Protein AF-A0A061LYK4-F1 (afdb_monomer_lite)

Foldseek 3Di:
DDDDDPDDPPPPDPDPPPPPPPPPPPPPVPPVPPPPPPPPDDDDDPVVVVVVVVVVVVVVVVVVVSVVVVVVVVVVVVVVVVVVVVVVVVVVVVVVVVVVVVVVVVVVVVVVVVVVVVVVVVVVVVVVVVVVVVVVVVVVPDDDDPDPPDPPPPDPQPQDADPELVVCVVVVNPFDFAPHRHDDVVQVPPPPRTGND

Secondary structure (DSSP, 8-state):
-----------PPP-------------------------------THHHHHHHHHHHHHHHHHHHHHHHHHHHHHHHHHHHHHHHHHHHHHHHHHHHHHHHHHHHHHHHHHHHHHHHHHHHHHHHHHHHHHHHHHHHHHHTSPPPPPP----PPPP--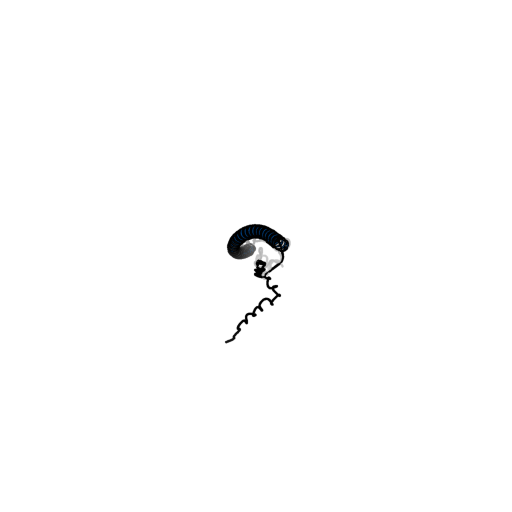----SSHHHHHHTT-PSEETTSTT--TTT-SS-SSEET-

Radius of gyration: 65.91 Å; chains: 1; bounding box: 130×42×167 Å

pLDDT: mean 80.59, std 20.39, range [35.38, 98.75]

Sequence (197 aa):
MYGAAQEVPQSDGPESGSVKRSRWVSVGVPVAAGLLALGLGSGAGAAGAQGELEELRASEAALTAEVEQADSEAKKLESQLRKASAALTSVEKREAALKATALQHAEKMKVLGDEKTALVDQNAQLAARVAELESAVSAAQAPPPPAPLAEVPPAPAATAYYANCTEVRAAGAAPLYSGSPGYSRKLDRDGDGVACE

Structure (mmCIF, N/CA/C/O backbone):
data_AF-A0A061LYK4-F1
#
_entry.id   AF-A0A061LYK4-F1
#
loop_
_atom_site.group_PDB
_atom_site.id
_atom_site.type_symbol
_atom_site.label_atom_id
_atom_site.label_alt_id
_a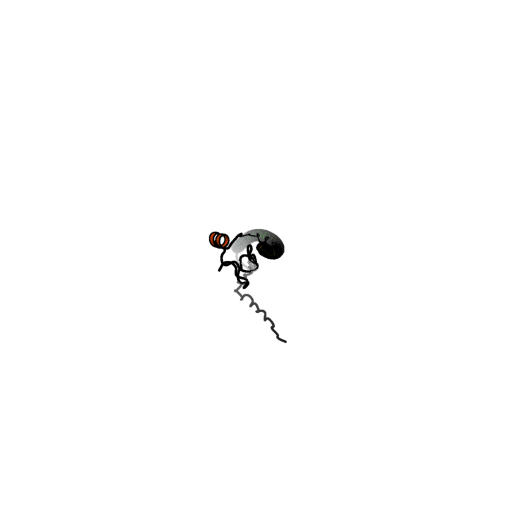tom_site.label_comp_id
_atom_site.label_asym_id
_atom_site.label_entity_id
_atom_site.label_seq_id
_atom_site.pdbx_PDB_ins_code
_atom_site.Cartn_x
_atom_site.Cartn_y
_atom_site.Cartn_z
_atom_site.occupancy
_atom_site.B_iso_or_equiv
_atom_site.auth_seq_id
_atom_site.auth_comp_id
_atom_site.auth_asym_id
_atom_site.auth_atom_id
_atom_site.pdbx_PDB_model_num
ATOM 1 N N . MET A 1 1 ? 15.342 -33.390 24.146 1.00 53.41 1 MET A N 1
ATOM 2 C CA . MET A 1 1 ? 15.091 -34.684 23.473 1.00 53.41 1 MET A CA 1
ATOM 3 C C . MET A 1 1 ? 13.788 -34.524 22.707 1.00 53.41 1 MET A C 1
ATOM 5 O O . MET A 1 1 ? 12.829 -34.118 23.346 1.00 53.41 1 MET A O 1
ATOM 9 N N . TYR A 1 2 ? 13.803 -34.779 21.390 1.00 52.81 2 TYR A N 1
ATOM 10 C CA . TYR A 1 2 ? 12.855 -34.337 20.341 1.00 52.81 2 TYR A CA 1
ATOM 11 C C . TYR A 1 2 ? 13.035 -32.852 19.962 1.00 52.81 2 TYR A C 1
ATOM 13 O O . TYR A 1 2 ? 12.641 -31.976 20.713 1.00 52.81 2 TYR A O 1
ATOM 21 N N . GLY A 1 3 ? 13.709 -32.455 18.878 1.00 49.88 3 GLY A N 1
ATOM 22 C CA . GLY A 1 3 ? 14.088 -33.185 17.667 1.00 49.88 3 GLY A CA 1
ATOM 23 C C . GLY A 1 3 ? 13.044 -32.989 16.568 1.00 49.88 3 GLY A C 1
ATOM 24 O O . GLY A 1 3 ? 12.332 -33.928 16.244 1.00 49.88 3 GLY A O 1
ATOM 25 N N . ALA A 1 4 ? 12.946 -31.774 16.029 1.00 54.47 4 ALA A N 1
ATOM 26 C CA . ALA A 1 4 ? 12.236 -31.489 14.786 1.00 54.47 4 ALA A CA 1
ATOM 27 C C . ALA A 1 4 ? 13.053 -30.450 14.009 1.00 54.47 4 ALA A C 1
ATOM 29 O O . ALA A 1 4 ? 12.885 -29.243 14.173 1.00 54.47 4 ALA A O 1
ATOM 30 N N . ALA A 1 5 ? 14.015 -30.944 13.229 1.00 50.91 5 ALA A N 1
ATOM 31 C CA . ALA A 1 5 ? 14.637 -30.164 12.175 1.00 50.91 5 ALA A CA 1
ATOM 32 C C . ALA A 1 5 ? 13.556 -29.916 11.117 1.00 50.91 5 ALA A C 1
ATOM 34 O O . ALA A 1 5 ? 13.037 -30.860 10.529 1.00 50.91 5 ALA A O 1
ATOM 35 N N . GLN A 1 6 ? 13.162 -28.659 10.935 1.00 52.22 6 GLN A N 1
ATOM 36 C CA . GLN A 1 6 ? 12.353 -28.269 9.790 1.00 52.22 6 GLN A CA 1
ATOM 37 C C . GLN A 1 6 ? 13.261 -28.311 8.561 1.00 52.22 6 GLN A C 1
ATOM 39 O O . GLN A 1 6 ? 14.120 -27.448 8.382 1.00 52.22 6 GLN A O 1
ATOM 44 N N . GLU A 1 7 ? 13.097 -29.355 7.751 1.00 48.53 7 GLU A N 1
ATOM 45 C CA . GLU A 1 7 ? 13.586 -29.404 6.378 1.00 48.53 7 GLU A CA 1
ATOM 46 C C . GLU A 1 7 ? 13.000 -28.217 5.611 1.00 48.53 7 GLU A C 1
ATOM 48 O O . GLU A 1 7 ? 11.796 -28.115 5.377 1.00 48.53 7 GLU A O 1
ATOM 53 N N . VAL A 1 8 ? 13.878 -27.280 5.264 1.00 57.88 8 VAL A N 1
ATOM 54 C CA . VAL A 1 8 ? 13.584 -26.209 4.318 1.00 57.88 8 VAL A CA 1
ATOM 55 C C . VAL A 1 8 ? 13.390 -26.875 2.954 1.00 57.88 8 VAL A C 1
ATOM 57 O O . VAL A 1 8 ? 14.300 -27.584 2.516 1.00 57.88 8 VAL A O 1
ATOM 60 N N . PRO A 1 9 ? 12.255 -26.680 2.260 1.00 49.84 9 PRO A N 1
ATOM 61 C CA . PRO A 1 9 ? 12.119 -27.172 0.901 1.00 49.84 9 PRO A CA 1
ATOM 62 C C . PRO A 1 9 ? 13.166 -26.467 0.039 1.00 49.84 9 PRO A C 1
ATOM 64 O O . PRO A 1 9 ? 13.168 -25.239 -0.072 1.00 49.84 9 PRO A O 1
ATOM 67 N N . GLN A 1 10 ? 14.084 -27.246 -0.539 1.00 49.75 10 GLN A N 1
ATOM 68 C CA . GLN A 1 10 ? 14.930 -26.772 -1.622 1.00 49.75 10 GLN A CA 1
ATOM 69 C C . GLN A 1 10 ? 13.999 -26.270 -2.722 1.00 49.75 10 GLN A C 1
ATOM 71 O O . GLN A 1 10 ? 13.283 -27.042 -3.352 1.00 49.75 10 GLN A O 1
ATOM 76 N N . SER A 1 11 ? 13.966 -24.953 -2.899 1.00 44.78 11 SER A N 1
ATOM 77 C CA . SER A 1 11 ? 13.371 -24.336 -4.069 1.00 44.78 11 SER A CA 1
ATOM 78 C C . SER A 1 11 ? 14.190 -24.786 -5.272 1.00 44.78 11 SER A C 1
ATOM 80 O O . SER A 1 11 ? 15.279 -24.255 -5.513 1.00 44.78 11 SER A O 1
ATOM 82 N N . ASP A 1 12 ? 13.680 -25.795 -5.975 1.00 47.00 12 ASP A N 1
ATOM 83 C CA . ASP A 1 12 ? 14.106 -26.134 -7.322 1.00 47.00 12 ASP A CA 1
ATOM 84 C C . ASP A 1 12 ? 14.145 -24.833 -8.123 1.00 47.00 12 ASP A C 1
ATOM 86 O O . ASP A 1 12 ? 13.160 -24.092 -8.225 1.00 47.00 12 ASP A O 1
ATOM 90 N N . GLY A 1 13 ? 15.352 -24.496 -8.579 1.00 47.97 13 GLY A N 1
ATOM 91 C CA . GLY A 1 13 ? 15.588 -23.316 -9.391 1.00 47.97 13 GLY A CA 1
ATOM 92 C C . GLY A 1 13 ? 14.684 -23.353 -10.622 1.00 47.97 13 GLY A C 1
ATOM 93 O O . GLY A 1 13 ? 14.310 -24.440 -11.066 1.00 47.97 13 GLY A O 1
ATOM 94 N N . PRO A 1 14 ? 14.322 -22.192 -11.190 1.00 46.25 14 PRO A N 1
ATOM 95 C CA . PRO A 1 14 ? 13.535 -22.183 -12.407 1.00 46.25 14 PRO A CA 1
ATOM 96 C C . PRO A 1 14 ? 14.253 -23.028 -13.459 1.00 46.25 14 PRO A C 1
ATOM 98 O O . PRO A 1 14 ? 15.386 -22.725 -13.850 1.00 46.25 14 PRO A O 1
ATOM 101 N N . GLU A 1 15 ? 13.573 -24.104 -13.866 1.00 42.47 15 GLU A N 1
ATOM 102 C CA . GLU A 1 15 ? 13.879 -24.891 -15.047 1.00 42.47 15 GLU A CA 1
ATOM 103 C C . GLU A 1 15 ? 14.349 -23.959 -16.154 1.00 42.47 15 GLU A C 1
ATOM 105 O O . GLU A 1 15 ? 13.766 -22.898 -16.403 1.00 42.47 15 GLU A O 1
ATOM 110 N N . SER A 1 16 ? 15.431 -24.380 -16.800 1.00 47.66 16 SER A N 1
ATOM 111 C CA . SER A 1 16 ? 16.031 -23.760 -17.966 1.00 47.66 16 SER A CA 1
ATOM 112 C C . SER A 1 16 ? 15.007 -23.623 -19.094 1.00 47.66 16 SER A C 1
ATOM 114 O O . SER A 1 16 ? 14.989 -24.397 -20.052 1.00 47.66 16 SER A O 1
ATOM 116 N N . GLY A 1 17 ? 14.163 -22.601 -19.012 1.00 37.50 17 GLY A N 1
ATOM 117 C CA . GLY A 1 17 ? 13.381 -22.108 -20.121 1.00 37.50 17 GLY A CA 1
ATOM 118 C C . GLY A 1 17 ? 14.365 -21.516 -21.107 1.00 37.50 17 GLY A C 1
ATOM 119 O O . GLY A 1 17 ? 14.765 -20.372 -20.945 1.00 37.50 17 GLY A O 1
ATOM 120 N N . SER A 1 18 ? 14.813 -22.351 -22.050 1.00 47.34 18 SER A N 1
ATOM 121 C CA . SER A 1 18 ? 15.506 -22.031 -23.302 1.00 47.34 18 SER A CA 1
ATOM 122 C C . SER A 1 18 ? 15.641 -20.528 -23.585 1.00 47.34 18 SER A C 1
ATOM 124 O O . SER A 1 18 ? 14.949 -19.954 -24.426 1.00 47.34 18 SER A O 1
ATOM 126 N N . VAL A 1 19 ? 16.579 -19.873 -22.892 1.00 40.09 19 VAL A N 1
ATOM 127 C CA . VAL A 1 19 ? 16.958 -18.503 -23.213 1.00 40.09 19 VAL A CA 1
ATOM 128 C C . VAL A 1 19 ? 17.688 -18.630 -24.529 1.00 40.09 19 VAL A C 1
ATOM 130 O O . VAL A 1 19 ? 18.828 -19.092 -24.593 1.00 40.09 19 VAL A O 1
ATOM 133 N N . LYS A 1 20 ? 16.952 -18.316 -25.594 1.00 39.75 20 LYS A N 1
ATOM 134 C CA . LYS A 1 20 ? 17.427 -18.132 -26.958 1.00 39.75 20 LYS A CA 1
ATOM 135 C C . LYS A 1 20 ? 18.708 -17.319 -26.832 1.00 39.75 20 LYS A C 1
ATOM 137 O O . LYS A 1 20 ? 18.633 -16.119 -26.585 1.00 39.75 20 LYS A O 1
ATOM 142 N N . ARG A 1 21 ? 19.862 -18.002 -26.878 1.00 45.59 21 ARG A N 1
ATOM 143 C CA . ARG A 1 21 ? 21.187 -17.384 -26.808 1.00 45.59 21 ARG A CA 1
ATOM 144 C C . ARG A 1 21 ? 21.130 -16.263 -27.818 1.00 45.59 21 ARG A C 1
ATOM 146 O O . ARG A 1 21 ? 20.972 -16.537 -29.011 1.00 45.59 21 ARG A O 1
ATOM 153 N N . SER A 1 22 ? 21.082 -15.030 -27.319 1.00 38.50 22 SER A N 1
ATOM 154 C CA . SER A 1 22 ? 21.013 -13.867 -28.173 1.00 38.50 22 SER A CA 1
ATOM 155 C C . SER A 1 22 ? 22.204 -14.028 -29.091 1.00 38.50 22 SER A C 1
ATOM 157 O O . SER A 1 22 ? 23.341 -14.144 -28.632 1.00 38.50 22 SER A O 1
ATOM 159 N N . ARG A 1 23 ? 21.923 -14.184 -30.390 1.00 45.41 23 ARG A N 1
ATOM 160 C CA . ARG A 1 23 ? 22.926 -13.971 -31.421 1.00 45.41 23 ARG A CA 1
ATOM 161 C C . ARG A 1 23 ? 23.447 -12.590 -31.089 1.00 45.41 23 ARG A C 1
ATOM 163 O O . ARG A 1 23 ? 22.769 -11.603 -31.362 1.00 45.41 23 ARG A O 1
ATOM 170 N N . TRP A 1 24 ? 24.584 -12.542 -30.402 1.00 35.38 24 TRP A N 1
ATOM 171 C CA . TRP A 1 24 ? 25.471 -11.411 -30.461 1.00 35.38 24 TRP A CA 1
ATOM 172 C C . TRP A 1 24 ? 25.614 -11.210 -31.953 1.00 35.38 24 TRP A C 1
ATOM 174 O O . TRP A 1 24 ? 26.174 -12.049 -32.660 1.00 35.38 24 TRP A O 1
ATOM 184 N N . VAL A 1 25 ? 24.920 -10.194 -32.453 1.00 42.84 25 VAL A N 1
ATOM 185 C CA . VAL A 1 25 ? 25.195 -9.670 -33.767 1.00 42.84 25 VAL A CA 1
ATOM 186 C C . VAL A 1 25 ? 26.590 -9.121 -33.568 1.00 42.84 25 VAL A C 1
ATOM 188 O O . VAL A 1 25 ? 26.772 -8.005 -33.094 1.00 42.84 25 VAL A O 1
ATOM 191 N N . SER A 1 26 ? 27.585 -9.982 -33.789 1.00 40.34 26 SER A N 1
ATOM 192 C CA . SER A 1 26 ? 28.886 -9.546 -34.227 1.00 40.34 26 SER A CA 1
ATOM 193 C C . SER A 1 26 ? 28.548 -8.601 -35.361 1.00 40.34 26 SER A C 1
ATOM 195 O O . SER A 1 26 ? 28.130 -9.044 -36.431 1.00 40.34 26 SER A O 1
ATOM 197 N N . VAL A 1 27 ? 28.626 -7.300 -35.092 1.00 46.00 27 VAL A N 1
ATOM 198 C CA . VAL A 1 27 ? 28.757 -6.279 -36.124 1.00 46.00 27 VAL A CA 1
ATOM 199 C C . VAL A 1 27 ? 30.145 -6.534 -36.708 1.00 46.00 27 VAL A C 1
ATOM 201 O O . VAL A 1 27 ? 31.116 -5.839 -36.438 1.00 46.00 27 VAL A O 1
ATOM 204 N N . GLY A 1 28 ? 30.275 -7.683 -37.371 1.00 39.41 28 GLY A N 1
ATOM 205 C CA . GLY A 1 28 ? 31.372 -7.996 -38.242 1.00 39.41 28 GLY A CA 1
ATOM 206 C C . GLY A 1 28 ? 31.106 -7.105 -39.421 1.00 39.41 28 GLY A C 1
ATOM 207 O O . GLY A 1 28 ? 30.225 -7.403 -40.221 1.00 39.41 28 GLY A O 1
ATOM 208 N N . VAL A 1 29 ? 31.806 -5.977 -39.449 1.00 44.31 29 VAL A N 1
ATOM 209 C CA . VAL A 1 29 ? 32.032 -5.224 -40.673 1.00 44.31 29 VAL A CA 1
ATOM 210 C C . VAL A 1 29 ? 32.369 -6.277 -41.729 1.00 44.31 29 VAL A C 1
ATOM 212 O O . VAL A 1 29 ? 33.373 -6.980 -41.548 1.00 44.31 29 VAL A O 1
ATOM 215 N N . PRO A 1 30 ? 31.543 -6.487 -42.767 1.00 47.12 30 PRO A N 1
ATOM 216 C CA . PRO A 1 30 ? 31.995 -7.250 -43.904 1.00 47.12 30 PRO A CA 1
ATOM 217 C C . PRO A 1 30 ? 33.030 -6.347 -44.560 1.00 47.12 30 PRO A C 1
ATOM 219 O O . PRO A 1 30 ? 32.717 -5.547 -45.425 1.00 47.12 30 PRO A O 1
ATOM 222 N N . VAL A 1 31 ? 34.279 -6.405 -44.093 1.00 47.38 31 VAL A N 1
ATOM 223 C CA . VAL A 1 31 ? 35.384 -5.920 -44.903 1.00 47.38 31 VAL A CA 1
ATOM 224 C C . VAL A 1 31 ? 35.366 -6.879 -46.074 1.00 47.38 31 VAL A C 1
ATOM 226 O O . VAL A 1 31 ? 35.819 -8.019 -45.948 1.00 47.38 31 VAL A O 1
ATOM 229 N N . ALA A 1 32 ? 34.739 -6.464 -47.172 1.00 48.72 32 ALA A N 1
ATOM 230 C CA . ALA A 1 32 ? 34.945 -7.079 -48.460 1.00 48.72 32 ALA A CA 1
ATOM 231 C C . ALA A 1 32 ? 36.452 -6.990 -48.704 1.00 48.72 32 ALA A C 1
ATOM 233 O O . ALA A 1 32 ? 36.984 -5.978 -49.153 1.00 48.72 32 ALA A O 1
ATOM 234 N N . ALA A 1 33 ? 37.164 -8.038 -48.294 1.00 49.66 33 ALA A N 1
ATOM 235 C CA . ALA A 1 33 ? 38.556 -8.256 -48.601 1.00 49.66 33 ALA A CA 1
ATOM 236 C C . ALA A 1 33 ? 38.619 -8.570 -50.097 1.00 49.66 33 ALA A C 1
ATOM 238 O O . ALA A 1 33 ? 38.787 -9.717 -50.507 1.00 49.66 33 ALA A O 1
ATOM 239 N N . GLY A 1 34 ? 38.435 -7.535 -50.916 1.00 49.47 34 GLY A N 1
ATOM 240 C CA . GLY A 1 34 ? 38.876 -7.514 -52.295 1.00 49.47 34 GLY A CA 1
ATOM 241 C C . GLY A 1 34 ? 40.396 -7.521 -52.270 1.00 49.47 34 GLY A C 1
ATOM 242 O O . GLY A 1 34 ? 41.034 -6.474 -52.304 1.00 49.47 34 GLY A O 1
ATOM 243 N N . LEU A 1 35 ? 40.974 -8.712 -52.110 1.00 48.88 35 LEU A N 1
ATOM 244 C CA . LEU A 1 35 ? 42.378 -8.980 -52.388 1.00 48.88 35 LEU A CA 1
ATOM 245 C C . LEU A 1 35 ? 42.651 -8.513 -53.818 1.00 48.88 35 LEU A C 1
ATOM 247 O O . LEU A 1 35 ? 42.285 -9.188 -54.777 1.00 48.88 35 LEU A O 1
ATOM 251 N N . LEU A 1 36 ? 43.271 -7.339 -53.939 1.00 52.09 36 LEU A N 1
ATOM 252 C CA . LEU A 1 36 ? 43.764 -6.796 -55.193 1.00 52.09 36 LEU A CA 1
ATOM 253 C C . LEU A 1 36 ? 44.831 -7.767 -55.719 1.00 52.09 36 LEU A C 1
ATOM 255 O O . LEU A 1 36 ? 45.982 -7.759 -55.275 1.00 52.09 36 LEU A O 1
ATOM 259 N N . ALA A 1 37 ? 44.441 -8.656 -56.629 1.00 50.72 37 ALA A N 1
ATOM 260 C CA . ALA A 1 37 ? 45.381 -9.431 -57.414 1.00 50.72 37 ALA A CA 1
ATOM 261 C C . ALA A 1 37 ? 46.077 -8.459 -58.375 1.00 50.72 37 ALA A C 1
ATOM 263 O O . ALA A 1 37 ? 45.630 -8.264 -59.500 1.00 50.72 37 ALA A O 1
ATOM 264 N N . LEU A 1 38 ? 47.162 -7.824 -57.919 1.00 55.56 38 LEU A N 1
ATOM 265 C CA . LEU A 1 38 ? 48.107 -7.121 -58.785 1.00 55.56 38 LEU A CA 1
ATOM 266 C C . LEU A 1 38 ? 48.741 -8.146 -59.735 1.00 55.56 38 LEU A C 1
ATOM 268 O O . LEU A 1 38 ? 49.794 -8.726 -59.464 1.00 55.56 38 LEU A O 1
ATOM 272 N N . GLY A 1 39 ? 48.054 -8.391 -60.848 1.00 47.69 39 GLY A N 1
ATOM 273 C CA . GLY A 1 39 ? 48.531 -9.169 -61.976 1.00 47.69 39 GLY A CA 1
ATOM 274 C C . GLY A 1 39 ? 49.632 -8.413 -62.709 1.00 47.69 39 GLY A C 1
ATOM 275 O O . GLY A 1 39 ? 49.400 -7.771 -63.727 1.00 47.69 39 GLY A O 1
ATOM 276 N N . LEU A 1 40 ? 50.863 -8.515 -62.213 1.00 61.88 40 LEU A N 1
ATOM 277 C CA . LEU A 1 40 ? 52.052 -8.291 -63.030 1.00 61.88 40 LEU A CA 1
ATOM 278 C C . LEU A 1 40 ? 52.111 -9.404 -64.090 1.00 61.88 40 LEU A C 1
ATOM 280 O O . LEU A 1 40 ? 52.576 -10.504 -63.799 1.00 61.88 40 LEU A O 1
ATOM 284 N N . GLY A 1 41 ? 51.631 -9.148 -65.312 1.00 45.66 41 GLY A N 1
ATOM 285 C CA . GLY A 1 41 ? 51.734 -10.152 -66.374 1.00 45.66 41 GLY A CA 1
ATO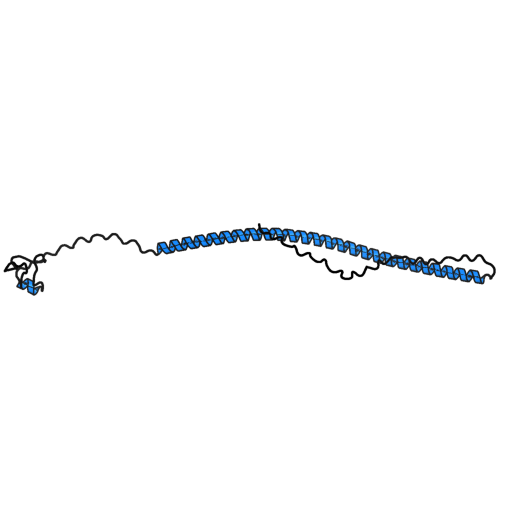M 286 C C . GLY A 1 41 ? 51.110 -9.808 -67.726 1.00 45.66 41 GLY A C 1
ATOM 287 O O . GLY A 1 41 ? 50.055 -10.322 -68.059 1.00 45.66 41 GLY A O 1
ATOM 288 N N . SER A 1 42 ? 51.842 -9.027 -68.523 1.00 55.69 42 SER A N 1
ATOM 289 C CA . SER A 1 42 ? 51.994 -9.148 -69.986 1.00 55.69 42 SER A CA 1
ATOM 290 C C . SER A 1 42 ? 50.752 -9.244 -70.896 1.00 55.69 42 SER A C 1
ATOM 292 O O . SER A 1 42 ? 50.226 -10.320 -71.152 1.00 55.69 42 SER A O 1
ATOM 294 N N . GLY A 1 43 ? 50.467 -8.137 -71.596 1.00 54.59 43 GLY A N 1
ATOM 295 C CA . GLY A 1 43 ? 50.099 -8.184 -73.019 1.00 54.59 43 GLY A CA 1
ATOM 296 C C . GLY A 1 43 ? 48.611 -8.247 -73.380 1.00 54.59 43 GLY A C 1
ATOM 297 O O . GLY A 1 43 ? 48.176 -9.208 -73.999 1.00 54.59 43 GLY A O 1
ATOM 298 N N . ALA A 1 44 ? 47.858 -7.175 -73.135 1.00 48.06 44 ALA A N 1
ATOM 299 C CA . ALA A 1 44 ? 46.682 -6.813 -73.936 1.00 48.06 44 ALA A CA 1
ATOM 300 C C . ALA A 1 44 ? 46.518 -5.283 -73.894 1.00 48.06 44 ALA A C 1
ATOM 302 O O . ALA A 1 44 ? 46.773 -4.671 -72.863 1.00 48.06 44 ALA A O 1
ATOM 303 N N . GLY A 1 45 ? 46.201 -4.655 -75.031 1.00 51.56 45 GLY A N 1
ATOM 304 C CA . GLY A 1 45 ? 46.277 -3.200 -75.241 1.00 51.56 45 GLY A CA 1
ATOM 305 C C . GLY A 1 45 ? 45.385 -2.337 -74.335 1.00 51.56 45 GLY A C 1
ATOM 306 O O . GLY A 1 45 ? 44.696 -2.833 -73.452 1.00 51.56 45 GLY A O 1
ATOM 307 N N . ALA A 1 46 ? 45.365 -1.024 -74.599 1.00 56.94 46 ALA A N 1
ATOM 308 C CA . ALA A 1 46 ? 44.680 0.032 -73.832 1.00 56.94 46 ALA A CA 1
ATOM 309 C C . ALA A 1 46 ? 43.210 -0.238 -73.416 1.00 56.94 46 ALA A C 1
ATOM 311 O O . ALA A 1 46 ? 42.700 0.454 -72.542 1.00 56.94 46 ALA A O 1
ATOM 312 N N . ALA A 1 47 ? 42.547 -1.246 -73.988 1.00 59.75 47 ALA A N 1
ATOM 313 C CA . ALA A 1 47 ? 41.224 -1.716 -73.586 1.00 59.75 47 ALA A CA 1
ATOM 314 C C . ALA A 1 47 ? 41.205 -2.480 -72.238 1.00 59.75 47 ALA A C 1
ATOM 316 O O . ALA A 1 47 ? 40.209 -2.413 -71.526 1.00 59.75 47 ALA A O 1
ATOM 317 N N . GLY A 1 48 ? 42.286 -3.174 -71.851 1.00 60.78 48 GLY A N 1
ATOM 318 C CA . GLY A 1 48 ? 42.339 -3.939 -70.591 1.00 60.78 48 GLY A CA 1
ATOM 319 C C . GLY A 1 48 ? 42.431 -3.050 -69.346 1.00 60.78 48 GLY A C 1
ATOM 320 O O . GLY A 1 48 ? 41.690 -3.236 -68.387 1.00 60.78 48 GLY A O 1
ATOM 321 N N . ALA A 1 49 ? 43.263 -2.006 -69.408 1.00 70.25 49 ALA A N 1
ATOM 322 C CA . ALA A 1 49 ? 43.410 -1.026 -68.328 1.00 70.25 49 ALA A CA 1
ATOM 323 C C . ALA A 1 49 ? 42.142 -0.176 -68.104 1.00 70.25 49 ALA A C 1
ATOM 325 O O . ALA A 1 49 ? 41.934 0.359 -67.017 1.00 70.25 49 ALA A O 1
ATOM 326 N N . GLN A 1 50 ? 41.287 -0.042 -69.126 1.00 74.94 50 GLN A N 1
ATOM 327 C CA . GLN A 1 50 ? 39.996 0.640 -68.999 1.00 74.94 50 GLN A CA 1
ATOM 328 C C . GLN A 1 50 ? 38.981 -0.198 -68.213 1.00 74.94 50 GLN A C 1
ATOM 330 O O . GLN A 1 50 ? 38.289 0.361 -67.368 1.00 74.94 50 GLN A O 1
ATOM 335 N N . GLY A 1 51 ? 38.943 -1.518 -68.434 1.00 80.44 51 GLY A N 1
ATOM 336 C CA . GLY A 1 51 ? 38.080 -2.427 -67.673 1.00 80.44 51 GLY A CA 1
ATOM 337 C C . GLY A 1 51 ? 38.447 -2.484 -66.189 1.00 80.44 51 GLY A C 1
ATOM 338 O O . GLY A 1 51 ? 37.573 -2.365 -65.337 1.00 80.44 51 GLY A O 1
ATOM 339 N N . GLU A 1 52 ? 39.744 -2.562 -65.875 1.00 81.75 52 GLU A N 1
ATOM 340 C CA . GLU A 1 52 ? 40.237 -2.583 -64.488 1.00 81.75 52 GLU A CA 1
ATOM 341 C C . GLU A 1 52 ? 39.890 -1.281 -63.739 1.00 81.75 52 GLU A C 1
ATOM 343 O O . GLU A 1 52 ? 39.447 -1.305 -62.593 1.00 81.75 52 GLU A O 1
ATOM 348 N N . LEU A 1 53 ? 40.004 -0.126 -64.407 1.00 81.25 53 LEU A N 1
ATOM 349 C CA . LEU A 1 53 ? 39.638 1.174 -63.839 1.00 81.25 53 LEU A CA 1
ATOM 350 C C . LEU A 1 53 ? 38.124 1.317 -63.598 1.00 81.25 53 LEU A C 1
ATOM 352 O O . LEU A 1 53 ? 37.713 1.988 -62.651 1.00 81.25 53 LEU A O 1
ATOM 356 N N . GLU A 1 54 ? 37.291 0.728 -64.454 1.00 86.38 54 GLU A N 1
ATOM 357 C CA . GLU A 1 54 ? 35.835 0.714 -64.277 1.00 86.38 54 GLU A CA 1
ATOM 358 C C . GLU A 1 54 ? 35.421 -0.198 -63.109 1.00 86.38 54 GLU A C 1
ATOM 360 O O . GLU A 1 54 ? 34.585 0.198 -62.296 1.00 86.38 54 GLU A O 1
ATOM 365 N N . GLU A 1 55 ? 36.085 -1.345 -62.941 1.00 86.88 55 GLU A N 1
ATOM 366 C CA . GLU A 1 55 ? 35.913 -2.242 -61.788 1.00 86.88 55 GLU A CA 1
ATOM 367 C C . GLU A 1 55 ? 36.366 -1.590 -60.466 1.00 86.88 55 GLU A C 1
ATOM 369 O O . GLU A 1 55 ? 35.651 -1.631 -59.460 1.00 86.88 55 GLU A O 1
ATOM 374 N N . LEU A 1 56 ? 37.507 -0.893 -60.472 1.00 90.00 56 LEU A N 1
ATOM 375 C CA . LEU A 1 56 ? 37.989 -0.105 -59.331 1.00 90.00 56 LEU A CA 1
ATOM 376 C C . LEU A 1 56 ? 36.995 1.000 -58.941 1.00 90.00 56 LEU A C 1
ATOM 378 O O . LEU A 1 56 ? 36.676 1.144 -57.764 1.00 90.00 56 LEU A O 1
ATOM 382 N N . ARG A 1 57 ? 36.426 1.727 -59.910 1.00 91.06 57 ARG A N 1
ATOM 383 C CA . ARG A 1 57 ? 35.386 2.735 -59.628 1.00 91.06 57 ARG A CA 1
ATOM 384 C C . ARG A 1 57 ? 34.094 2.116 -59.100 1.00 91.06 57 ARG A C 1
ATOM 386 O O . ARG A 1 57 ? 33.455 2.705 -58.231 1.00 91.06 57 ARG A O 1
ATOM 393 N N . ALA A 1 58 ? 33.712 0.940 -59.596 1.00 92.62 58 ALA A N 1
ATOM 394 C CA . ALA A 1 58 ? 32.554 0.212 -59.087 1.00 92.62 58 ALA A CA 1
ATOM 395 C C . ALA A 1 58 ? 32.760 -0.234 -57.629 1.00 92.62 58 ALA A C 1
ATOM 397 O O . ALA A 1 58 ? 31.838 -0.118 -56.821 1.00 92.62 58 ALA A O 1
ATOM 398 N N . SER A 1 59 ? 33.968 -0.680 -57.267 1.00 92.62 59 SER A N 1
ATOM 399 C CA . SER A 1 59 ? 34.289 -1.046 -55.881 1.00 92.62 59 SER A CA 1
ATOM 400 C C . SER A 1 59 ? 34.375 0.166 -54.942 1.00 92.62 59 SER A C 1
ATOM 402 O O . SER A 1 59 ? 33.863 0.091 -53.829 1.00 92.62 59 SER A O 1
ATOM 404 N N . GLU A 1 60 ? 34.914 1.306 -55.388 1.00 93.56 60 GLU A N 1
ATOM 405 C CA . GLU A 1 60 ? 34.906 2.563 -54.618 1.00 93.56 60 GLU A CA 1
ATOM 406 C C . GLU A 1 60 ? 33.473 3.059 -54.355 1.00 93.56 60 GLU A C 1
ATOM 408 O O . GLU A 1 60 ? 33.135 3.454 -53.235 1.00 93.56 60 GLU A O 1
ATOM 413 N N . ALA A 1 61 ? 32.597 2.971 -55.361 1.00 94.75 61 ALA A N 1
ATOM 414 C CA . ALA A 1 61 ? 31.183 3.307 -55.216 1.00 94.75 61 ALA A CA 1
ATOM 415 C C . ALA A 1 61 ? 30.459 2.360 -54.243 1.00 94.75 61 ALA A C 1
ATOM 417 O O . ALA A 1 61 ? 29.683 2.819 -53.403 1.00 94.75 61 ALA A O 1
ATOM 418 N N . ALA A 1 62 ? 30.735 1.053 -54.316 1.00 95.06 62 ALA A N 1
ATOM 419 C CA . ALA A 1 62 ? 30.174 0.069 -53.392 1.00 95.06 62 ALA A CA 1
ATOM 420 C C . ALA A 1 62 ? 30.629 0.323 -51.946 1.00 95.06 62 ALA A C 1
ATOM 422 O O . ALA A 1 62 ? 29.798 0.367 -51.041 1.00 95.06 62 ALA A O 1
ATOM 423 N N . LEU A 1 63 ? 31.924 0.574 -51.736 1.00 94.69 63 LEU A N 1
ATOM 424 C CA . LEU A 1 63 ? 32.475 0.853 -50.411 1.00 94.69 63 LEU A CA 1
ATOM 425 C C . LEU A 1 63 ? 31.918 2.162 -49.831 1.00 94.69 63 LEU A C 1
ATOM 427 O O . LEU A 1 63 ? 31.625 2.238 -48.641 1.00 94.69 63 LEU A O 1
ATOM 431 N N . THR A 1 64 ? 31.704 3.177 -50.672 1.00 96.44 64 THR A N 1
ATOM 432 C CA . THR A 1 64 ? 31.054 4.431 -50.260 1.00 96.44 64 THR A CA 1
ATOM 433 C C . THR A 1 64 ? 29.616 4.183 -49.794 1.00 96.44 64 THR A C 1
ATOM 435 O O . THR A 1 64 ? 29.223 4.684 -48.742 1.00 96.44 64 THR A O 1
ATOM 438 N N . ALA A 1 65 ? 28.847 3.359 -50.514 1.00 96.31 65 ALA A N 1
ATOM 439 C CA . ALA A 1 65 ? 27.486 3.003 -50.114 1.00 96.31 65 ALA A CA 1
ATOM 440 C C . ALA A 1 65 ? 27.450 2.217 -48.788 1.00 96.31 65 ALA A C 1
ATOM 442 O O . ALA A 1 65 ? 26.573 2.448 -47.954 1.00 96.31 65 ALA A O 1
ATOM 443 N N . GLU A 1 66 ? 28.418 1.324 -48.556 1.00 96.50 66 GLU A N 1
ATOM 444 C CA . GLU A 1 66 ? 28.551 0.606 -47.283 1.00 96.50 66 GLU A CA 1
ATOM 445 C C . GLU A 1 66 ? 28.897 1.542 -46.118 1.00 96.50 66 GLU A C 1
ATOM 447 O O . GLU A 1 66 ? 28.325 1.402 -45.034 1.00 96.50 66 GLU A O 1
ATOM 452 N N . VAL A 1 67 ? 29.779 2.526 -46.331 1.00 96.25 67 VAL A N 1
ATOM 453 C CA . VAL A 1 67 ? 30.100 3.552 -45.323 1.00 96.25 67 VAL A CA 1
ATOM 454 C C . VAL A 1 67 ? 28.861 4.383 -44.980 1.00 96.25 67 VAL A C 1
ATOM 456 O O . VAL A 1 67 ? 28.562 4.572 -43.801 1.00 96.25 67 VAL A O 1
ATOM 459 N N . GLU A 1 68 ? 28.081 4.811 -45.976 1.00 97.19 68 GLU A N 1
ATOM 460 C CA . GLU A 1 68 ? 26.830 5.544 -45.736 1.00 97.19 68 GLU A CA 1
ATOM 461 C C . GLU A 1 68 ? 25.794 4.698 -44.978 1.00 97.19 68 GLU A C 1
ATOM 463 O O . GLU A 1 68 ? 25.116 5.194 -44.067 1.00 97.19 68 GLU A O 1
ATOM 468 N N . GLN A 1 69 ? 25.685 3.406 -45.308 1.00 97.50 69 GLN A N 1
ATOM 469 C CA . GLN A 1 69 ? 24.824 2.486 -44.571 1.00 97.50 69 GLN A CA 1
ATOM 470 C C . GLN A 1 69 ? 25.293 2.345 -43.117 1.00 97.50 69 GLN A C 1
ATOM 472 O O . GLN A 1 69 ? 24.470 2.475 -42.204 1.00 97.50 69 GLN A O 1
ATOM 477 N N . ALA A 1 70 ? 26.590 2.142 -42.885 1.00 95.25 70 ALA A N 1
ATOM 478 C CA . ALA A 1 70 ? 27.165 2.027 -41.549 1.00 95.25 70 ALA A CA 1
ATOM 479 C C . ALA A 1 70 ? 26.928 3.296 -40.710 1.00 95.25 70 ALA A C 1
ATOM 481 O O . ALA A 1 70 ? 26.528 3.196 -39.549 1.00 95.25 70 ALA A O 1
ATOM 482 N N . ASP A 1 71 ? 27.060 4.486 -41.301 1.00 97.56 71 ASP A N 1
ATOM 483 C CA . ASP A 1 71 ? 26.755 5.759 -40.636 1.00 97.56 71 ASP A CA 1
ATOM 484 C C . ASP A 1 71 ? 25.271 5.881 -40.262 1.00 97.56 71 ASP A C 1
ATOM 486 O O . ASP A 1 71 ? 24.916 6.409 -39.199 1.00 97.56 71 ASP A O 1
ATOM 490 N N . SER A 1 72 ? 24.374 5.389 -41.120 1.00 97.81 72 SER A N 1
ATOM 491 C CA . SER A 1 72 ? 22.935 5.376 -40.840 1.00 97.81 72 SER A CA 1
ATOM 492 C C . SER A 1 72 ? 22.586 4.434 -39.678 1.00 97.81 72 SER A C 1
ATOM 494 O O . SER A 1 72 ? 21.783 4.782 -38.803 1.00 97.81 72 SER A O 1
ATOM 496 N N . GLU A 1 73 ? 23.236 3.269 -39.618 1.00 98.25 73 GLU A N 1
ATOM 497 C CA . GLU A 1 73 ? 23.083 2.297 -38.538 1.00 98.25 73 GLU A CA 1
ATOM 498 C C . GLU A 1 73 ? 23.679 2.824 -37.227 1.00 98.25 73 GLU A C 1
ATOM 500 O O . GLU A 1 73 ? 23.029 2.722 -36.183 1.00 98.25 73 GLU A O 1
ATOM 505 N N . ALA A 1 74 ? 24.842 3.481 -37.277 1.00 97.50 74 ALA A N 1
ATOM 506 C CA . ALA A 1 74 ? 25.466 4.128 -36.125 1.00 97.50 74 ALA A CA 1
ATOM 507 C C . ALA A 1 74 ? 24.545 5.194 -35.514 1.00 97.50 74 ALA A C 1
ATOM 509 O O . ALA A 1 74 ? 24.249 5.149 -34.318 1.00 97.50 74 ALA A O 1
ATOM 510 N N . LYS A 1 75 ? 23.972 6.084 -36.337 1.00 98.56 75 LYS A N 1
ATOM 511 C CA . LYS A 1 75 ? 22.994 7.093 -35.880 1.00 98.56 75 LYS A CA 1
ATOM 512 C C . LYS A 1 75 ? 21.755 6.456 -35.247 1.00 98.56 75 LYS A C 1
ATOM 514 O O . LYS A 1 75 ? 21.215 6.960 -34.255 1.00 98.56 75 LYS A O 1
ATOM 519 N N . LYS A 1 76 ? 21.287 5.333 -35.798 1.00 98.50 76 LYS A N 1
ATOM 520 C CA . LYS A 1 76 ? 20.156 4.582 -35.239 1.00 98.50 76 LYS A CA 1
ATOM 521 C C . LYS A 1 76 ? 20.503 3.981 -33.876 1.00 98.50 76 LYS A C 1
ATOM 523 O O . LYS A 1 76 ? 19.693 4.099 -32.954 1.00 98.50 76 LYS A O 1
ATOM 528 N N . LEU A 1 77 ? 21.687 3.387 -33.732 1.00 98.19 77 LEU A N 1
ATOM 529 C CA . LEU A 1 77 ? 22.174 2.833 -32.467 1.00 98.19 77 LEU A CA 1
ATOM 530 C C . LEU A 1 77 ? 22.383 3.919 -31.409 1.00 98.19 77 LEU A C 1
ATOM 532 O O . LEU A 1 77 ? 21.959 3.732 -30.272 1.00 98.19 77 LEU A O 1
ATOM 536 N N . GLU A 1 78 ? 22.925 5.084 -31.765 1.00 98.44 78 GLU A N 1
ATOM 537 C CA . GLU A 1 78 ? 23.042 6.221 -30.843 1.00 98.44 78 GLU A CA 1
ATOM 538 C C . GLU A 1 78 ? 21.672 6.706 -30.350 1.00 98.44 78 GLU A C 1
ATOM 540 O O . GLU A 1 78 ? 21.478 6.952 -29.155 1.00 98.44 78 GLU A O 1
ATOM 545 N N . SER A 1 79 ? 20.685 6.800 -31.250 1.00 98.56 79 SER A N 1
ATOM 546 C CA . SER A 1 79 ? 19.304 7.129 -30.879 1.00 98.56 79 SER A CA 1
ATOM 547 C C . SER A 1 79 ? 18.716 6.090 -29.920 1.00 98.56 79 SER A C 1
ATOM 549 O O . SER A 1 79 ? 18.067 6.446 -28.933 1.00 98.56 79 SER A O 1
ATOM 551 N N . GLN A 1 80 ? 18.959 4.802 -30.177 1.00 98.38 80 GLN A N 1
ATOM 552 C CA . GLN A 1 80 ? 18.525 3.716 -29.300 1.00 98.38 80 GLN A CA 1
ATOM 553 C C . GLN A 1 80 ? 19.226 3.762 -27.937 1.00 98.38 80 GLN A C 1
ATOM 555 O O . GLN A 1 80 ? 18.547 3.635 -26.920 1.00 98.38 80 GLN A O 1
ATOM 560 N N . LEU A 1 81 ? 20.535 4.025 -27.891 1.00 98.44 81 LEU A N 1
ATOM 561 C CA . LEU A 1 81 ? 21.306 4.155 -26.655 1.00 98.44 81 LEU A CA 1
ATOM 562 C C . LEU A 1 81 ? 20.803 5.324 -25.801 1.00 98.44 81 LEU A C 1
ATOM 564 O O . LEU A 1 81 ? 20.599 5.159 -24.600 1.00 98.44 81 LEU A O 1
ATOM 568 N N . ARG A 1 82 ? 20.517 6.481 -26.416 1.00 98.31 82 ARG A N 1
ATOM 569 C CA . ARG A 1 82 ? 19.914 7.632 -25.718 1.00 98.31 82 ARG A CA 1
ATOM 570 C C . ARG A 1 82 ? 18.533 7.313 -25.147 1.00 98.31 82 ARG A C 1
ATOM 572 O O . ARG A 1 82 ? 18.205 7.738 -24.043 1.00 98.31 82 ARG A O 1
ATOM 579 N N . LYS A 1 83 ? 17.706 6.561 -25.880 1.00 98.31 83 LYS A N 1
ATOM 580 C CA . LYS A 1 83 ? 16.390 6.123 -25.384 1.00 98.31 83 LYS A CA 1
ATOM 581 C C . LYS A 1 83 ? 16.529 5.125 -24.235 1.00 98.31 83 LYS A C 1
ATOM 583 O O . LYS A 1 83 ? 15.801 5.235 -23.253 1.00 98.31 83 LYS A O 1
ATOM 588 N N . ALA A 1 84 ? 17.464 4.183 -24.343 1.00 98.00 84 ALA A N 1
ATOM 589 C CA . ALA A 1 84 ? 17.735 3.198 -23.304 1.00 98.00 84 ALA A CA 1
ATOM 590 C C . ALA A 1 84 ? 18.262 3.856 -22.019 1.00 98.00 84 ALA A C 1
ATOM 592 O O . ALA A 1 84 ? 17.773 3.541 -20.937 1.00 98.00 84 ALA A O 1
ATOM 593 N N . SER A 1 85 ? 19.181 4.823 -22.119 1.00 97.69 85 SER A N 1
ATOM 594 C CA . SER A 1 85 ? 19.679 5.556 -20.948 1.00 97.69 85 SER A CA 1
ATOM 595 C C . SER A 1 85 ? 18.586 6.406 -20.295 1.00 97.69 85 SER A C 1
ATOM 597 O O . SER A 1 85 ? 18.441 6.387 -19.074 1.00 97.69 85 SER A O 1
ATOM 599 N N . ALA A 1 86 ? 17.730 7.065 -21.084 1.00 98.25 86 ALA A N 1
ATOM 600 C CA . ALA A 1 86 ? 16.558 7.757 -20.551 1.00 98.25 86 ALA A CA 1
ATOM 601 C C . ALA A 1 86 ? 15.598 6.788 -19.830 1.00 98.25 86 ALA A C 1
ATOM 603 O O . ALA A 1 86 ? 15.113 7.093 -18.738 1.00 98.25 86 ALA A O 1
ATOM 604 N N . ALA A 1 87 ? 15.366 5.596 -20.389 1.00 98.19 87 ALA A N 1
ATOM 605 C CA . ALA A 1 87 ? 14.553 4.568 -19.747 1.00 98.19 87 ALA A CA 1
ATOM 606 C C . ALA A 1 87 ? 15.164 4.090 -18.416 1.00 98.19 87 ALA A C 1
ATOM 608 O O . ALA A 1 87 ? 14.423 3.985 -17.438 1.00 98.19 87 ALA A O 1
ATOM 609 N N . LEU A 1 88 ? 16.485 3.893 -18.335 1.00 98.12 88 LEU A N 1
ATOM 610 C CA . LEU A 1 88 ? 17.176 3.541 -17.085 1.00 98.12 88 LEU A CA 1
ATOM 611 C C . LEU A 1 88 ? 16.952 4.594 -15.996 1.00 98.12 88 LEU A C 1
ATOM 613 O O . LEU A 1 88 ? 16.496 4.246 -14.911 1.00 98.12 88 LEU A O 1
ATOM 617 N N . THR A 1 89 ? 17.117 5.884 -16.310 1.00 98.12 89 THR A N 1
ATOM 618 C CA . THR A 1 89 ? 16.845 6.948 -15.322 1.00 98.12 89 THR A CA 1
ATOM 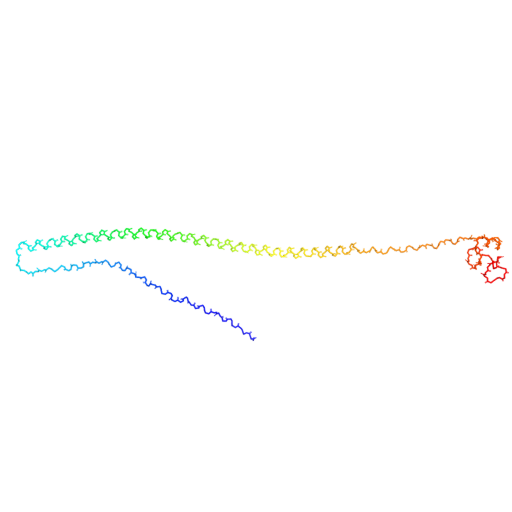619 C C . THR A 1 89 ? 15.387 6.956 -14.847 1.00 98.12 89 THR A C 1
ATOM 621 O O . THR A 1 89 ? 15.092 7.312 -13.706 1.00 98.12 89 THR A O 1
ATOM 624 N N . SER A 1 90 ? 14.439 6.547 -15.700 1.00 97.75 90 SER A N 1
ATOM 625 C CA . SER A 1 90 ? 13.031 6.412 -15.307 1.00 97.75 90 SER A CA 1
ATOM 626 C C . SER A 1 90 ? 12.796 5.215 -14.379 1.00 97.75 90 SER A C 1
ATOM 628 O O . SER A 1 90 ? 11.963 5.301 -13.477 1.00 97.75 90 SER A O 1
ATOM 630 N N . VAL A 1 91 ? 13.538 4.120 -14.568 1.00 98.38 91 VAL A N 1
ATOM 631 C CA . VAL A 1 91 ? 13.493 2.936 -13.701 1.00 98.38 91 VAL A CA 1
ATOM 632 C C . VAL A 1 91 ? 14.094 3.259 -12.336 1.00 98.38 91 VAL A C 1
ATOM 634 O O . VAL A 1 91 ? 13.446 2.982 -11.334 1.00 98.38 91 VAL A O 1
ATOM 637 N N . GLU A 1 92 ? 15.239 3.939 -12.283 1.00 98.44 92 GLU A N 1
ATOM 638 C CA . GLU A 1 92 ? 15.863 4.380 -11.025 1.00 98.44 92 GLU A CA 1
ATOM 639 C C . GLU A 1 92 ? 14.928 5.290 -10.213 1.00 98.44 92 GLU A C 1
ATOM 641 O O . GLU A 1 92 ? 14.756 5.114 -9.006 1.00 98.44 92 GLU A O 1
ATOM 646 N N . LYS A 1 93 ? 14.235 6.227 -10.878 1.00 98.38 93 LYS A N 1
ATOM 647 C CA . LYS A 1 93 ? 13.219 7.072 -10.228 1.00 98.38 93 LYS A CA 1
ATOM 648 C C . LYS A 1 93 ? 12.042 6.261 -9.687 1.00 98.38 93 LYS A C 1
ATOM 650 O O . LYS A 1 93 ? 11.558 6.552 -8.594 1.00 98.38 93 LYS A O 1
ATOM 655 N N . ARG A 1 94 ? 11.570 5.252 -10.429 1.00 98.38 94 ARG A N 1
ATOM 656 C CA . ARG A 1 94 ? 10.498 4.353 -9.966 1.00 98.38 94 ARG A CA 1
ATOM 657 C C . ARG A 1 94 ? 10.954 3.500 -8.789 1.00 98.38 94 ARG A C 1
ATOM 659 O O . ARG A 1 94 ? 10.183 3.331 -7.855 1.00 98.38 94 ARG A O 1
ATOM 666 N N . GLU A 1 95 ? 12.189 3.009 -8.798 1.00 98.50 95 GLU A N 1
ATOM 667 C CA . GLU A 1 95 ? 12.764 2.268 -7.675 1.00 98.50 95 GLU A CA 1
ATOM 668 C C . GLU A 1 95 ? 12.842 3.142 -6.418 1.00 98.50 95 GLU A C 1
ATOM 670 O O . GLU A 1 95 ? 12.409 2.719 -5.346 1.00 98.50 95 GLU A O 1
ATOM 675 N N . ALA A 1 96 ? 13.320 4.383 -6.546 1.00 98.38 96 ALA A N 1
ATOM 676 C CA . ALA A 1 96 ? 13.345 5.337 -5.440 1.00 98.38 96 ALA A CA 1
ATOM 677 C C . ALA A 1 96 ? 11.933 5.630 -4.900 1.00 98.38 96 ALA A C 1
ATOM 679 O O . ALA A 1 96 ? 11.725 5.625 -3.686 1.00 98.38 96 ALA A O 1
ATOM 680 N N . ALA A 1 97 ? 10.949 5.815 -5.788 1.00 98.38 97 ALA A N 1
ATOM 681 C CA . ALA A 1 97 ? 9.553 6.012 -5.401 1.00 98.38 97 ALA A CA 1
ATOM 682 C C . ALA A 1 97 ? 8.973 4.783 -4.680 1.00 98.38 97 ALA A C 1
ATOM 684 O O . ALA A 1 97 ? 8.364 4.929 -3.625 1.00 98.38 97 ALA A O 1
ATOM 685 N N . LEU A 1 98 ? 9.218 3.570 -5.190 1.00 98.56 98 LEU A N 1
ATOM 686 C CA . LEU A 1 98 ? 8.763 2.325 -4.564 1.00 98.56 98 LEU A CA 1
ATOM 687 C C . LEU A 1 98 ? 9.381 2.118 -3.180 1.00 98.56 98 LEU A C 1
ATOM 689 O O . LEU A 1 98 ? 8.671 1.734 -2.253 1.00 98.56 98 LEU A O 1
ATOM 693 N N . LYS A 1 99 ? 10.676 2.412 -3.008 1.00 98.69 99 LYS A N 1
ATOM 694 C CA . LYS A 1 99 ? 11.334 2.363 -1.694 1.00 98.69 99 LYS A CA 1
ATOM 695 C C . LYS A 1 99 ? 10.713 3.362 -0.718 1.00 98.69 99 LYS A C 1
ATOM 697 O O . LYS A 1 99 ? 10.447 2.999 0.425 1.00 98.69 99 LYS A O 1
ATOM 702 N N . ALA A 1 100 ? 10.427 4.586 -1.163 1.00 98.38 100 ALA A N 1
ATOM 703 C CA . ALA A 1 100 ? 9.748 5.581 -0.334 1.00 98.38 100 ALA A CA 1
ATOM 704 C C . ALA A 1 100 ? 8.341 5.115 0.080 1.00 98.38 100 ALA A C 1
ATOM 706 O O . ALA A 1 100 ? 7.991 5.179 1.257 1.00 98.38 100 ALA A O 1
ATOM 707 N N . THR A 1 101 ? 7.561 4.568 -0.857 1.00 98.38 101 THR A N 1
ATOM 708 C CA . THR A 1 101 ? 6.236 4.001 -0.575 1.00 98.38 101 THR A CA 1
ATOM 709 C C . THR A 1 101 ? 6.314 2.811 0.386 1.00 98.38 101 THR A C 1
ATOM 711 O O . THR A 1 101 ? 5.509 2.720 1.310 1.00 98.38 101 THR A O 1
ATOM 714 N N . ALA A 1 102 ? 7.306 1.927 0.244 1.00 98.56 102 ALA A N 1
ATOM 715 C CA . ALA A 1 102 ? 7.509 0.805 1.160 1.00 98.56 102 ALA A CA 1
ATOM 716 C C . ALA A 1 102 ? 7.792 1.272 2.600 1.00 98.56 102 ALA A C 1
ATOM 718 O O . ALA A 1 102 ? 7.220 0.721 3.541 1.00 98.56 102 ALA A O 1
ATOM 719 N N . LEU A 1 103 ? 8.608 2.317 2.777 1.00 98.38 103 LEU A N 1
ATOM 720 C CA . LEU A 1 103 ? 8.867 2.913 4.092 1.00 98.38 103 LEU A CA 1
ATOM 721 C C . LEU A 1 103 ? 7.605 3.543 4.695 1.00 98.38 103 LEU A C 1
ATOM 723 O O . LEU A 1 103 ? 7.299 3.292 5.858 1.00 98.38 103 LEU A O 1
ATOM 727 N N . GLN A 1 104 ? 6.831 4.283 3.894 1.00 98.31 104 GLN A N 1
ATOM 728 C CA . GLN A 1 104 ? 5.549 4.847 4.334 1.00 98.31 104 GLN A CA 1
ATOM 729 C C . GLN A 1 104 ? 4.564 3.759 4.779 1.00 98.31 104 GLN A C 1
ATOM 731 O O . GLN A 1 104 ? 3.887 3.905 5.797 1.00 98.31 104 GLN A O 1
ATOM 736 N N . HIS A 1 105 ? 4.483 2.646 4.046 1.00 98.31 105 HIS A N 1
ATOM 737 C CA . HIS A 1 105 ? 3.637 1.521 4.438 1.00 98.31 105 HIS A CA 1
ATOM 738 C C . HIS A 1 105 ? 4.136 0.829 5.707 1.00 98.31 105 HIS A C 1
ATOM 740 O O . HIS A 1 105 ? 3.310 0.471 6.544 1.00 98.31 105 HIS A O 1
ATOM 746 N N . ALA A 1 106 ? 5.449 0.667 5.881 1.00 98.50 106 ALA A N 1
ATOM 747 C CA . ALA A 1 106 ? 6.017 0.097 7.101 1.00 98.50 106 ALA A CA 1
ATOM 748 C C . ALA A 1 106 ? 5.685 0.955 8.335 1.00 98.50 106 ALA A C 1
ATOM 750 O O . ALA A 1 106 ? 5.254 0.424 9.359 1.00 98.50 106 ALA A O 1
ATOM 751 N N . GLU A 1 107 ? 5.804 2.279 8.221 1.00 98.44 107 GLU A N 1
ATOM 752 C CA . GLU A 1 107 ? 5.418 3.211 9.284 1.00 98.44 107 GLU A CA 1
ATOM 753 C C . GLU A 1 107 ? 3.914 3.147 9.572 1.00 98.44 107 GLU A C 1
ATOM 755 O O . GLU A 1 107 ? 3.508 2.992 10.724 1.00 98.44 107 GLU A O 1
ATOM 760 N N . LYS A 1 108 ? 3.075 3.157 8.529 1.00 98.56 108 LYS A N 1
ATOM 761 C CA . LYS A 1 108 ? 1.621 3.018 8.679 1.00 98.56 108 LYS A CA 1
ATOM 762 C C . LYS A 1 108 ? 1.229 1.705 9.357 1.00 98.56 108 LYS A C 1
ATOM 764 O O . LYS A 1 108 ? 0.324 1.700 10.185 1.00 98.56 108 LYS A O 1
ATOM 769 N N . MET A 1 109 ? 1.899 0.599 9.036 1.00 98.56 109 MET A N 1
ATOM 770 C CA . MET A 1 109 ? 1.657 -0.693 9.686 1.00 98.56 109 MET A CA 1
ATOM 771 C C . MET A 1 109 ? 2.006 -0.664 11.173 1.00 98.56 109 MET A C 1
ATOM 773 O O . MET A 1 109 ? 1.283 -1.258 11.970 1.00 98.56 109 MET A O 1
ATOM 777 N N . LYS A 1 110 ? 3.068 0.051 11.557 1.00 98.50 110 LYS A N 1
ATOM 778 C CA . LYS A 1 110 ? 3.410 0.256 12.966 1.00 98.50 110 LYS A CA 1
ATOM 779 C C . LYS A 1 110 ? 2.326 1.063 13.685 1.00 98.50 110 LYS A C 1
ATOM 781 O O . LYS A 1 110 ? 1.820 0.600 14.699 1.00 98.50 110 LYS A O 1
ATOM 786 N N . VAL A 1 111 ? 1.906 2.194 13.111 1.00 98.62 111 VAL A N 1
ATOM 787 C CA . VAL A 1 111 ? 0.828 3.035 13.667 1.00 98.62 111 VAL A CA 1
ATOM 788 C C . VAL A 1 111 ? -0.465 2.239 13.840 1.00 98.62 111 VAL A C 1
ATOM 790 O O . VAL A 1 111 ? -1.074 2.289 14.901 1.00 98.62 111 VAL A O 1
ATOM 793 N N . LEU A 1 112 ? -0.858 1.450 12.835 1.00 98.56 112 LEU A N 1
ATOM 794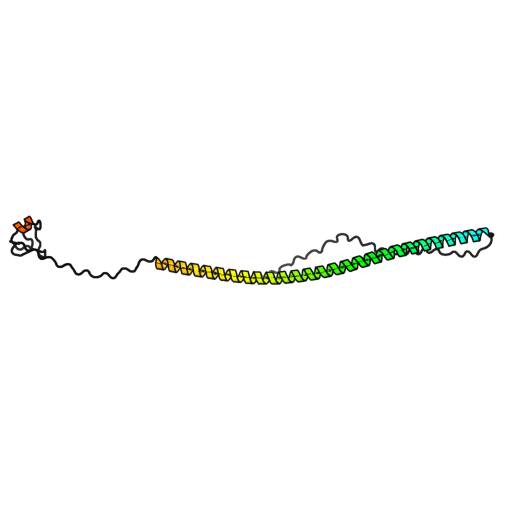 C CA . LEU A 1 112 ? -2.043 0.591 12.926 1.00 98.56 112 LEU A CA 1
ATOM 795 C C . LEU A 1 112 ? -1.894 -0.510 13.988 1.00 98.56 112 LEU A C 1
ATOM 797 O O . LEU A 1 112 ? -2.884 -0.907 14.600 1.00 98.56 112 LEU A O 1
ATOM 801 N N . GLY A 1 113 ? -0.680 -1.018 14.213 1.00 98.44 113 GLY A N 1
ATOM 802 C CA . GLY A 1 113 ? -0.390 -1.960 15.295 1.00 98.44 113 GLY A CA 1
ATOM 803 C C . GLY A 1 113 ? -0.554 -1.329 16.680 1.00 98.44 113 GLY A C 1
ATOM 804 O O . GLY A 1 113 ? -1.189 -1.923 17.556 1.00 98.44 113 GLY A O 1
ATOM 805 N N . ASP A 1 114 ? -0.043 -0.112 16.855 1.00 98.50 114 ASP A N 1
ATOM 806 C CA . ASP A 1 114 ? -0.175 0.659 18.094 1.00 98.50 114 ASP A CA 1
ATOM 807 C C . ASP A 1 114 ? -1.650 1.034 18.348 1.00 98.50 114 ASP A C 1
ATOM 809 O O . ASP A 1 114 ? -2.169 0.808 19.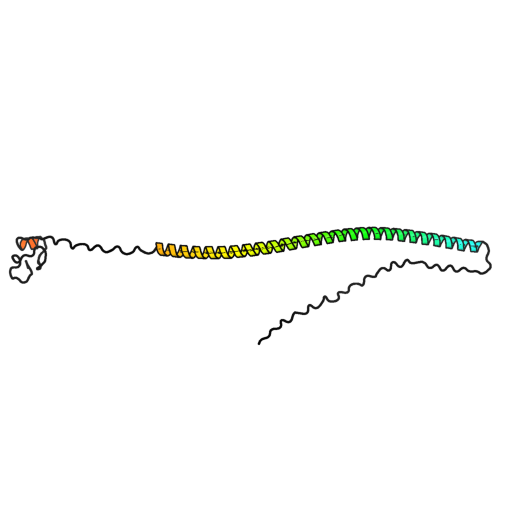441 1.00 98.50 114 ASP A O 1
ATOM 813 N N . GLU A 1 115 ? -2.369 1.498 17.318 1.00 98.56 115 GLU A N 1
ATOM 814 C CA . GLU A 1 115 ? -3.808 1.803 17.373 1.00 98.56 115 GLU A CA 1
ATOM 815 C C . GLU A 1 115 ? -4.641 0.565 17.725 1.00 98.56 115 GLU A C 1
ATOM 817 O O . GLU A 1 115 ? -5.521 0.622 18.586 1.00 98.56 115 GLU A O 1
ATOM 822 N N . LYS A 1 116 ? -4.333 -0.589 17.121 1.00 98.69 116 LYS A N 1
ATOM 823 C CA . LYS A 1 116 ? -4.990 -1.858 17.456 1.00 98.69 116 LYS A CA 1
ATOM 824 C C . LYS A 1 116 ? -4.779 -2.227 18.923 1.00 98.69 116 LYS A C 1
ATOM 826 O O . LYS A 1 116 ? -5.716 -2.693 19.565 1.00 98.69 116 LYS A O 1
ATOM 831 N N . THR A 1 117 ? -3.571 -2.035 19.443 1.00 98.69 117 THR A N 1
ATOM 832 C CA . THR A 1 117 ? -3.258 -2.325 20.849 1.00 98.69 117 THR A CA 1
ATOM 833 C C . THR A 1 117 ? -4.048 -1.399 21.775 1.00 98.69 117 THR A C 1
ATOM 835 O O . THR A 1 117 ? -4.726 -1.880 22.679 1.00 98.69 117 THR A O 1
ATOM 838 N N . ALA A 1 118 ? -4.089 -0.099 21.471 1.00 98.62 118 ALA A N 1
ATOM 839 C CA . ALA A 1 118 ? -4.888 0.870 22.220 1.00 98.62 118 ALA A CA 1
ATOM 840 C C . ALA A 1 118 ? -6.394 0.540 22.207 1.00 98.62 118 ALA A C 1
ATOM 842 O O . ALA A 1 118 ? -7.065 0.662 23.231 1.00 98.62 118 ALA A O 1
ATOM 843 N N . LEU A 1 119 ? -6.930 0.076 21.073 1.00 98.69 119 LEU A N 1
ATOM 844 C CA . LEU A 1 119 ? -8.327 -0.362 20.969 1.00 98.69 119 LEU A CA 1
ATOM 845 C C . LEU A 1 119 ? -8.615 -1.617 21.802 1.00 98.69 119 LEU A C 1
ATOM 847 O O . LEU A 1 119 ? -9.694 -1.727 22.385 1.00 98.69 119 LEU A O 1
ATOM 851 N N . VAL A 1 120 ? -7.671 -2.560 21.880 1.00 98.75 120 VAL A N 1
ATOM 852 C CA . VAL A 1 120 ? -7.798 -3.738 22.753 1.00 98.75 120 VAL A CA 1
ATOM 853 C C . VAL A 1 120 ? -7.848 -3.311 24.220 1.00 98.75 120 VAL A C 1
ATOM 855 O O . VAL A 1 120 ? -8.739 -3.757 24.946 1.00 98.75 120 VAL A O 1
ATOM 858 N N . ASP A 1 121 ? -6.972 -2.395 24.634 1.00 98.62 121 ASP A N 1
ATOM 859 C CA . ASP A 1 121 ? -6.961 -1.859 25.998 1.00 98.62 121 ASP A CA 1
ATOM 860 C C . ASP A 1 121 ? -8.254 -1.100 26.319 1.00 98.62 121 ASP A C 1
ATOM 862 O O . ASP A 1 121 ? -8.848 -1.286 27.383 1.00 98.62 121 ASP A O 1
ATOM 866 N N . GLN A 1 122 ? -8.748 -0.289 25.378 1.00 98.56 122 GLN A N 1
ATOM 867 C CA . GLN A 1 122 ? -10.022 0.411 25.523 1.00 98.56 122 GLN A CA 1
ATOM 868 C C . GLN A 1 122 ? -11.190 -0.571 25.670 1.00 98.56 122 GLN A C 1
ATOM 870 O O . GLN A 1 122 ? -12.070 -0.359 26.504 1.00 98.56 122 GLN A O 1
ATOM 875 N N . ASN A 1 123 ? -11.206 -1.657 24.896 1.00 98.62 123 ASN A N 1
ATOM 876 C CA . ASN A 1 123 ? -12.253 -2.670 24.994 1.00 98.62 123 ASN A CA 1
ATOM 877 C C . ASN A 1 123 ? -12.214 -3.392 26.353 1.00 98.62 123 ASN A C 1
ATOM 879 O O . ASN A 1 123 ? -13.253 -3.588 26.981 1.00 98.62 123 ASN A O 1
ATOM 883 N N . ALA A 1 124 ? -11.019 -3.702 26.865 1.00 98.69 124 ALA A N 1
ATOM 884 C CA . ALA A 1 124 ? -10.857 -4.268 28.204 1.00 98.69 124 ALA A CA 1
ATOM 885 C C . ALA A 1 124 ? -11.359 -3.312 29.305 1.00 98.69 124 ALA A C 1
ATOM 887 O O . ALA A 1 124 ? -12.058 -3.738 30.226 1.00 98.69 124 ALA A O 1
ATOM 888 N N . GLN A 1 125 ? -11.073 -2.011 29.188 1.00 98.56 125 GLN A N 1
ATOM 889 C CA . GLN A 1 125 ? -11.588 -0.996 30.114 1.00 98.56 125 GLN A CA 1
ATOM 890 C C . GLN A 1 125 ? -13.114 -0.876 30.048 1.00 98.56 125 GLN A C 1
ATOM 892 O O . GLN A 1 125 ? -13.770 -0.783 31.084 1.00 98.56 125 GLN A O 1
ATOM 897 N N . LEU A 1 126 ? -13.697 -0.896 28.847 1.00 98.75 126 LEU A N 1
ATOM 898 C CA . LEU A 1 126 ? -15.149 -0.871 28.677 1.00 98.75 126 LEU A CA 1
ATOM 899 C C . LEU A 1 126 ? -15.803 -2.103 29.303 1.00 98.75 126 LEU A C 1
ATOM 901 O O . LEU A 1 126 ? -16.786 -1.948 30.023 1.00 98.75 126 LEU A O 1
ATOM 905 N N . ALA A 1 127 ? -15.233 -3.294 29.111 1.00 98.69 127 ALA A N 1
ATOM 906 C CA . ALA A 1 127 ? -15.717 -4.515 29.749 1.00 98.69 127 ALA A CA 1
ATOM 907 C C . ALA A 1 127 ? -15.689 -4.414 31.286 1.00 98.69 127 ALA A C 1
ATOM 909 O O . ALA A 1 127 ? -16.662 -4.775 31.945 1.00 98.69 127 ALA A O 1
ATOM 910 N N . ALA A 1 128 ? -14.621 -3.851 31.862 1.00 98.56 128 ALA A N 1
ATOM 911 C CA . ALA A 1 128 ? -14.534 -3.622 33.304 1.00 98.56 128 ALA A CA 1
ATOM 912 C C . ALA A 1 128 ? -15.602 -2.632 33.808 1.00 98.56 128 ALA A C 1
ATOM 914 O O . ALA A 1 128 ? -16.252 -2.889 34.819 1.00 98.56 128 ALA A O 1
ATOM 915 N N . ARG A 1 129 ? -15.836 -1.531 33.080 1.00 98.69 129 ARG A N 1
ATOM 916 C CA . ARG A 1 129 ? -16.887 -0.557 33.426 1.00 98.69 129 ARG A CA 1
ATOM 917 C C . ARG A 1 129 ? -18.286 -1.153 33.325 1.00 98.69 129 ARG A C 1
ATOM 919 O O . ARG A 1 129 ? -19.142 -0.817 34.137 1.00 98.69 129 ARG A O 1
ATOM 926 N N . VAL A 1 130 ? -18.526 -2.021 32.343 1.00 98.75 130 VAL A N 1
ATOM 927 C CA . VAL A 1 130 ? -19.795 -2.751 32.229 1.00 98.75 130 VAL A CA 1
ATOM 928 C C . VAL A 1 130 ? -20.002 -3.634 33.459 1.00 98.75 130 VAL A C 1
ATOM 930 O O . VAL A 1 130 ? -21.047 -3.521 34.088 1.00 98.75 130 VAL A O 1
ATOM 933 N N . ALA A 1 131 ? -18.996 -4.407 33.876 1.00 98.44 131 ALA A N 1
ATOM 934 C CA . ALA A 1 131 ? -19.094 -5.248 35.072 1.00 98.44 131 ALA A CA 1
ATOM 935 C C . ALA A 1 131 ? -19.344 -4.437 36.363 1.00 98.44 131 ALA A C 1
ATOM 937 O O . ALA A 1 131 ? -20.144 -4.836 37.211 1.00 98.44 131 ALA A O 1
ATOM 938 N N . GLU A 1 132 ? -18.698 -3.275 36.513 1.00 98.12 132 GLU A N 1
ATOM 939 C CA . GLU A 1 132 ? -18.931 -2.367 37.646 1.00 98.12 132 GLU A CA 1
ATOM 940 C C . GLU A 1 132 ? -20.372 -1.836 37.660 1.00 98.12 132 GLU A C 1
ATOM 942 O O . GLU A 1 132 ? -21.041 -1.860 38.696 1.00 98.12 132 GLU A O 1
ATOM 947 N N . LEU A 1 133 ? -20.876 -1.400 36.501 1.00 98.38 133 LEU A N 1
ATOM 948 C CA . LEU A 1 133 ? -22.247 -0.915 36.360 1.00 98.38 133 LEU A CA 1
ATOM 949 C C . LEU A 1 133 ? -23.271 -2.023 36.621 1.00 98.38 133 LEU A C 1
ATOM 951 O O . LEU A 1 133 ? -24.260 -1.775 37.306 1.00 98.38 133 LEU A O 1
ATOM 955 N N . GLU A 1 134 ? -23.034 -3.241 36.136 1.00 98.06 134 GLU A N 1
ATOM 956 C CA . GLU A 1 134 ? -23.887 -4.402 36.415 1.00 98.06 134 GLU A CA 1
ATOM 957 C C . GLU A 1 134 ? -23.953 -4.699 37.920 1.00 98.06 134 GLU A C 1
ATOM 959 O O . GLU A 1 134 ? -25.043 -4.878 38.470 1.00 98.06 134 GLU A O 1
ATOM 964 N N . SER A 1 135 ? -22.813 -4.654 38.617 1.00 96.88 135 SER A N 1
ATOM 965 C CA . SER A 1 135 ? -22.766 -4.806 40.075 1.00 96.88 135 SER A CA 1
ATOM 966 C C . SER A 1 135 ? -23.514 -3.681 40.799 1.00 96.88 135 SER A C 1
ATOM 968 O O . SER A 1 135 ? -24.244 -3.941 41.758 1.00 96.88 135 SER A O 1
ATOM 970 N N . ALA A 1 136 ? -23.360 -2.430 40.357 1.00 96.94 136 ALA A N 1
ATOM 971 C CA . ALA A 1 136 ? -24.049 -1.285 40.949 1.00 96.94 136 ALA A CA 1
ATOM 972 C C . ALA A 1 136 ? -25.573 -1.371 40.760 1.00 96.94 136 ALA A C 1
ATOM 974 O O . ALA A 1 136 ? -26.332 -1.120 41.698 1.00 96.94 136 ALA A O 1
ATOM 975 N N . VAL A 1 137 ? -26.028 -1.784 39.572 1.00 97.31 137 VAL A N 1
ATOM 976 C CA . VAL A 1 137 ? -27.450 -2.012 39.280 1.00 97.31 137 VAL A CA 1
ATOM 977 C C . VAL A 1 137 ? -28.003 -3.145 40.144 1.00 97.31 137 VAL A C 1
ATOM 979 O O . VAL A 1 137 ? -29.080 -2.991 40.720 1.00 97.31 137 VAL A O 1
ATOM 982 N N . SER A 1 138 ? -27.261 -4.246 40.306 1.00 95.31 138 SER A N 1
ATOM 983 C CA . SER A 1 138 ? -27.677 -5.348 41.179 1.00 95.31 138 SER A CA 1
ATOM 984 C C . SER A 1 138 ? -27.799 -4.917 42.644 1.00 95.31 138 SER A C 1
ATOM 986 O O . SER A 1 138 ? -28.731 -5.344 43.323 1.00 95.31 138 SER A O 1
ATOM 988 N N . ALA A 1 139 ? -26.892 -4.071 43.142 1.00 89.38 139 ALA A N 1
ATOM 989 C CA . ALA A 1 139 ? -26.952 -3.557 44.510 1.00 89.38 139 ALA A CA 1
ATOM 990 C C . ALA A 1 139 ? -28.138 -2.600 44.720 1.00 89.38 139 ALA A C 1
ATOM 992 O O . ALA A 1 139 ? -28.808 -2.664 45.748 1.00 89.38 139 ALA A O 1
ATOM 993 N N . ALA A 1 140 ? -28.435 -1.748 43.735 1.00 88.81 140 ALA A N 1
ATOM 994 C CA . ALA A 1 140 ? -29.557 -0.811 43.798 1.00 88.81 140 ALA A CA 1
ATOM 995 C C . ALA A 1 140 ? -30.935 -1.500 43.766 1.00 88.81 140 ALA A C 1
ATOM 997 O O . ALA A 1 140 ? -31.910 -0.938 44.260 1.00 88.81 140 ALA A O 1
ATOM 998 N N . GLN A 1 141 ? -31.028 -2.705 43.197 1.00 88.56 141 GLN A N 1
ATOM 999 C CA . GLN A 1 141 ? -32.259 -3.503 43.166 1.00 88.56 141 GLN A CA 1
ATOM 1000 C C . GLN A 1 141 ? -32.489 -4.332 44.442 1.00 88.56 141 GLN A C 1
ATOM 1002 O O . GLN A 1 141 ? -33.549 -4.945 44.579 1.00 88.56 141 GLN A O 1
ATOM 1007 N N . ALA A 1 142 ? -31.534 -4.371 45.378 1.00 84.56 142 ALA A N 1
ATOM 1008 C CA . ALA A 1 142 ? -31.713 -5.096 46.629 1.00 84.56 142 ALA A CA 1
ATOM 1009 C C . ALA A 1 142 ? -32.838 -4.455 47.470 1.00 84.56 142 ALA A C 1
ATOM 1011 O O . ALA A 1 142 ? -32.885 -3.227 47.597 1.00 84.56 142 ALA A O 1
ATOM 1012 N N . PRO A 1 143 ? -33.751 -5.253 48.058 1.00 84.62 143 PRO A N 1
ATOM 1013 C CA . PRO A 1 143 ? -34.793 -4.714 48.919 1.00 84.62 143 PRO A CA 1
ATOM 1014 C C . PRO A 1 143 ? -34.162 -3.966 50.104 1.00 84.62 143 PRO A C 1
ATOM 1016 O O . PRO A 1 143 ? -33.136 -4.414 50.630 1.00 84.62 143 PRO A O 1
ATOM 1019 N N . PRO A 1 144 ? -34.752 -2.838 50.542 1.00 80.75 144 PRO A N 1
ATOM 1020 C CA . PRO A 1 144 ? -34.241 -2.110 51.692 1.00 80.75 144 PRO A CA 1
ATOM 1021 C C . PRO A 1 144 ? -34.226 -3.029 52.922 1.00 80.75 144 PRO A C 1
ATOM 1023 O O . PRO A 1 144 ? -35.118 -3.875 53.062 1.00 80.75 144 PRO A O 1
ATOM 1026 N N . PRO A 1 145 ? -33.233 -2.883 53.820 1.00 81.12 145 PRO A N 1
ATOM 1027 C CA . PRO A 1 145 ? -33.201 -3.659 55.050 1.00 81.12 145 PRO A CA 1
ATOM 1028 C C . PRO A 1 145 ? -34.523 -3.471 55.808 1.00 81.12 145 PRO A C 1
ATOM 1030 O O . PRO A 1 145 ? -35.059 -2.355 55.821 1.00 81.12 145 PRO A O 1
ATOM 1033 N N . PRO A 1 146 ? -35.072 -4.539 56.419 1.00 78.44 146 PRO A N 1
ATOM 1034 C CA . PRO A 1 146 ? -36.307 -4.436 57.178 1.00 78.44 146 PRO A CA 1
ATOM 1035 C C . PRO A 1 146 ? -36.134 -3.358 58.245 1.00 78.44 146 PRO A C 1
ATOM 1037 O O . PRO A 1 146 ? -35.166 -3.377 59.009 1.00 78.44 146 PRO A O 1
ATOM 1040 N N . ALA A 1 147 ? -37.051 -2.390 58.258 1.00 80.56 147 ALA A N 1
ATOM 1041 C CA . ALA A 1 147 ? -37.062 -1.357 59.280 1.00 80.56 147 ALA A CA 1
ATOM 1042 C C . ALA A 1 147 ? -37.097 -2.029 60.665 1.00 80.56 147 ALA A C 1
ATOM 1044 O O . ALA A 1 147 ? -37.799 -3.036 60.819 1.00 80.56 147 ALA A O 1
ATOM 1045 N N . PRO A 1 148 ? -36.355 -1.514 61.665 1.00 77.88 148 PRO A N 1
ATOM 1046 C CA . PRO A 1 148 ? -36.434 -2.041 63.019 1.00 77.88 148 PRO A CA 1
ATOM 1047 C C . PRO A 1 148 ? -37.901 -2.046 63.450 1.00 77.88 148 PRO A C 1
ATOM 1049 O O . PRO A 1 148 ? -38.574 -1.016 63.382 1.00 77.88 148 PRO A O 1
ATOM 1052 N N . LEU A 1 149 ? -38.394 -3.227 63.830 1.00 63.81 149 LEU A N 1
ATOM 1053 C CA . LEU A 1 149 ? -39.727 -3.407 64.389 1.00 63.81 149 LEU A CA 1
ATOM 1054 C C . LEU A 1 149 ? -39.817 -2.513 65.626 1.00 63.81 149 LEU A C 1
ATOM 1056 O O . LEU A 1 149 ? -39.272 -2.843 66.676 1.00 63.81 149 LEU A O 1
ATOM 1060 N N . ALA A 1 150 ? -40.463 -1.358 65.491 1.00 66.94 150 ALA A N 1
ATOM 1061 C CA . ALA A 1 150 ? -40.894 -0.601 66.648 1.00 66.94 150 ALA A CA 1
ATOM 1062 C C . ALA A 1 150 ? -41.862 -1.507 67.419 1.00 66.94 150 ALA A C 1
ATOM 1064 O O . ALA A 1 150 ? -42.885 -1.922 66.870 1.00 66.94 150 ALA A O 1
ATOM 1065 N N . GLU A 1 151 ? -41.514 -1.857 68.658 1.00 57.84 151 GLU A N 1
ATOM 1066 C CA . GLU A 1 151 ? -42.433 -2.525 69.574 1.00 57.84 151 GLU A CA 1
ATOM 1067 C C . GLU A 1 151 ? -43.683 -1.653 69.691 1.00 57.84 151 GLU A C 1
ATOM 1069 O O . GLU A 1 151 ? -43.647 -0.553 70.242 1.00 57.84 151 GLU A O 1
ATOM 1074 N N . VAL A 1 152 ? -44.791 -2.118 69.113 1.00 60.69 152 VAL A N 1
ATOM 1075 C CA . VAL A 1 152 ? -46.096 -1.505 69.336 1.00 60.69 152 VAL A CA 1
ATOM 1076 C C . VAL A 1 152 ? -46.424 -1.775 70.805 1.00 60.69 152 VAL A C 1
ATOM 1078 O O . VAL A 1 152 ? -46.570 -2.947 71.166 1.00 60.69 152 VAL A O 1
ATOM 1081 N N . PRO A 1 153 ? -46.504 -0.750 71.678 1.00 68.88 153 PRO A N 1
ATOM 1082 C CA . PRO A 1 153 ? -46.898 -0.978 73.058 1.00 68.88 153 PRO A CA 1
ATOM 1083 C C . PRO A 1 153 ? -48.282 -1.642 73.057 1.00 68.88 153 PRO A C 1
ATOM 1085 O O . PRO A 1 153 ? -49.139 -1.238 72.261 1.00 68.88 153 PRO A O 1
ATOM 1088 N N . PRO A 1 154 ? -48.522 -2.666 73.898 1.00 62.62 154 PRO A N 1
ATOM 1089 C CA . PRO A 1 154 ? -49.827 -3.305 73.963 1.00 62.62 154 PRO A CA 1
ATOM 1090 C C . PRO A 1 154 ? -50.882 -2.231 74.234 1.00 62.62 154 PRO A C 1
ATOM 1092 O O . PRO A 1 154 ? -50.749 -1.435 75.167 1.00 62.62 154 PRO A O 1
ATOM 1095 N N . ALA A 1 155 ? -51.906 -2.174 73.380 1.00 65.25 155 ALA A N 1
ATOM 1096 C CA . ALA A 1 155 ? -53.010 -1.243 73.553 1.00 65.25 155 ALA A CA 1
ATOM 1097 C C . ALA A 1 155 ? -53.621 -1.437 74.956 1.00 65.25 155 ALA A C 1
ATOM 1099 O O . ALA A 1 155 ? -53.790 -2.585 75.383 1.00 65.25 155 ALA A O 1
ATOM 1100 N N . PRO A 1 156 ? -53.946 -0.358 75.694 1.00 59.72 156 PRO A N 1
ATOM 1101 C CA . PRO A 1 156 ? -54.545 -0.488 77.013 1.00 59.72 156 PRO A CA 1
ATOM 1102 C C . PRO A 1 156 ? -55.861 -1.260 76.891 1.00 59.72 156 PRO A C 1
ATOM 1104 O O . PRO A 1 156 ? -56.739 -0.885 76.112 1.00 59.72 156 PRO A O 1
ATOM 1107 N N . ALA A 1 157 ? -55.990 -2.351 77.649 1.00 61.31 157 ALA A N 1
ATOM 1108 C CA . ALA A 1 157 ? -57.232 -3.104 77.732 1.00 61.31 157 ALA A CA 1
ATOM 1109 C C . ALA A 1 157 ? -58.336 -2.162 78.234 1.00 61.31 157 ALA A C 1
ATOM 1111 O O . ALA A 1 157 ? -58.300 -1.698 79.375 1.00 61.31 157 ALA A O 1
ATOM 1112 N N . ALA A 1 158 ? -59.293 -1.836 77.366 1.00 61.59 158 ALA A N 1
ATOM 1113 C CA . ALA A 1 158 ? -60.426 -0.998 77.721 1.00 61.59 158 ALA A CA 1
ATOM 1114 C C . ALA A 1 158 ? -61.227 -1.698 78.823 1.00 61.59 158 ALA A C 1
ATOM 1116 O O . ALA A 1 158 ? -61.792 -2.762 78.592 1.00 61.59 158 ALA A O 1
ATOM 1117 N N . THR A 1 159 ? -61.264 -1.128 80.026 1.00 65.12 159 THR A N 1
ATOM 1118 C CA . THR A 1 159 ? -62.003 -1.688 81.160 1.00 65.12 159 THR A CA 1
ATOM 1119 C C . THR A 1 159 ? -63.506 -1.546 80.915 1.00 65.12 159 THR A C 1
ATOM 1121 O O . THR A 1 159 ? -64.099 -0.521 81.250 1.00 65.12 159 THR A O 1
ATOM 1124 N N . ALA A 1 160 ? -64.138 -2.553 80.312 1.00 76.81 160 ALA A N 1
ATOM 1125 C CA . ALA A 1 160 ? -65.593 -2.660 80.333 1.00 76.81 160 ALA A CA 1
ATOM 1126 C C . ALA A 1 160 ? -66.065 -2.829 81.792 1.00 76.81 160 ALA A C 1
ATOM 1128 O O . ALA A 1 160 ? -65.353 -3.409 82.610 1.00 76.81 160 ALA A O 1
ATOM 1129 N N . TYR A 1 161 ? -67.240 -2.304 82.136 1.00 83.06 161 TYR A N 1
ATOM 1130 C CA . TYR A 1 161 ? -67.895 -2.526 83.426 1.00 83.06 161 TYR A CA 1
ATOM 1131 C C . TYR A 1 161 ? -69.353 -2.882 83.160 1.00 83.06 161 TYR A C 1
ATOM 1133 O O . TYR A 1 161 ? -70.040 -2.144 82.458 1.00 83.06 161 TYR A O 1
ATOM 1141 N N . TYR A 1 162 ? -69.810 -3.992 83.731 1.00 86.12 162 TYR A N 1
ATOM 1142 C CA . TYR A 1 162 ? -71.192 -4.449 83.629 1.00 86.12 162 TYR A CA 1
ATOM 1143 C C . TYR A 1 162 ? -71.801 -4.509 85.024 1.00 86.12 162 TYR A C 1
ATOM 1145 O O . TYR A 1 162 ? -71.199 -5.059 85.951 1.00 86.12 162 TYR A O 1
ATOM 1153 N N . ALA A 1 163 ? -72.996 -3.950 85.189 1.00 87.25 163 ALA A N 1
ATOM 1154 C CA . ALA A 1 163 ? -73.681 -3.946 86.474 1.00 87.25 163 ALA A CA 1
ATOM 1155 C C . ALA A 1 163 ? -74.284 -5.320 86.813 1.00 87.25 163 ALA A C 1
ATOM 1157 O O . ALA A 1 163 ? -74.430 -5.654 87.989 1.00 87.25 163 ALA A O 1
ATOM 1158 N N . ASN A 1 164 ? -74.660 -6.108 85.799 1.00 89.38 164 ASN A N 1
ATOM 1159 C CA . ASN A 1 164 ? -75.290 -7.421 85.955 1.00 89.38 164 ASN A CA 1
ATOM 1160 C C . ASN A 1 164 ? -75.166 -8.277 84.677 1.00 89.38 164 ASN A C 1
ATOM 1162 O O . ASN A 1 164 ? -74.852 -7.774 83.601 1.00 89.38 164 ASN A O 1
ATOM 1166 N N . CYS A 1 165 ? -75.480 -9.572 84.781 1.00 92.06 165 CYS A N 1
ATOM 1167 C CA . CYS A 1 165 ? -75.401 -10.507 83.654 1.00 92.06 165 CYS A CA 1
ATOM 1168 C C . CYS A 1 165 ? -76.377 -10.231 82.502 1.00 92.06 165 CYS A C 1
ATOM 1170 O O . CYS A 1 165 ? -76.136 -10.683 81.384 1.00 92.06 165 CYS A O 1
ATOM 1172 N N . THR A 1 166 ? -77.454 -9.479 82.729 1.00 91.50 166 THR A N 1
ATOM 1173 C CA . THR A 1 166 ? -78.362 -9.064 81.651 1.00 91.50 166 THR A CA 1
ATOM 1174 C C . THR A 1 166 ? -77.667 -8.087 80.713 1.00 91.50 166 THR A C 1
ATOM 1176 O O . THR A 1 166 ? -77.779 -8.240 79.502 1.00 91.50 166 THR A O 1
ATOM 1179 N N . GLU A 1 167 ? -76.901 -7.134 81.250 1.00 88.38 167 GLU A N 1
ATOM 1180 C CA . GLU A 1 167 ? -76.103 -6.208 80.435 1.00 88.38 167 GLU A CA 1
ATOM 1181 C C . GLU A 1 167 ? -75.017 -6.942 79.650 1.00 88.38 167 GLU A C 1
ATOM 1183 O O . GLU A 1 167 ? -74.839 -6.678 78.464 1.00 88.38 167 GLU A O 1
ATOM 1188 N N . VAL A 1 168 ? -74.352 -7.918 80.277 1.00 89.12 168 VAL A N 1
ATOM 1189 C CA . VAL A 1 168 ? -73.330 -8.748 79.618 1.00 89.12 168 VAL A CA 1
ATOM 1190 C C . VAL A 1 168 ? -73.924 -9.505 78.425 1.00 89.12 168 VAL A C 1
ATOM 1192 O O . VAL A 1 168 ? -73.350 -9.502 77.336 1.00 89.12 168 VAL A O 1
ATOM 1195 N N . ARG A 1 169 ? -75.098 -10.126 78.600 1.00 89.69 169 ARG A N 1
ATOM 1196 C CA . ARG A 1 169 ? -75.794 -10.843 77.518 1.00 89.69 169 ARG A CA 1
ATOM 1197 C C . ARG A 1 169 ? -76.337 -9.896 76.450 1.00 89.69 169 ARG A C 1
ATOM 1199 O O . ARG A 1 169 ? -76.225 -10.207 75.270 1.00 89.69 169 ARG A O 1
ATOM 1206 N N . ALA A 1 170 ? -76.879 -8.740 76.835 1.00 87.31 170 ALA A N 1
ATOM 1207 C CA . ALA A 1 170 ? -77.362 -7.726 75.895 1.00 87.31 170 ALA A CA 1
ATOM 1208 C C . ALA A 1 170 ? -76.229 -7.149 75.033 1.00 87.31 170 ALA A C 1
ATOM 1210 O O . ALA A 1 170 ? -76.431 -6.872 73.854 1.00 87.31 170 ALA A O 1
ATOM 1211 N N . ALA A 1 171 ? -75.029 -7.025 75.604 1.00 84.62 171 ALA A N 1
ATOM 1212 C CA . ALA A 1 171 ? -73.817 -6.655 74.883 1.00 84.62 171 ALA A CA 1
ATOM 1213 C C . ALA A 1 171 ? -73.229 -7.805 74.040 1.00 84.62 171 ALA A C 1
ATOM 1215 O O . ALA A 1 171 ? -72.257 -7.590 73.321 1.00 84.62 171 ALA A O 1
ATOM 1216 N N . GLY A 1 172 ? -73.781 -9.022 74.130 1.00 86.31 172 GLY A N 1
ATOM 1217 C CA . GLY A 1 172 ? -73.257 -10.207 73.446 1.00 86.31 172 GLY A CA 1
ATOM 1218 C C . GLY A 1 172 ? -71.901 -10.683 73.979 1.00 86.31 172 GLY A C 1
ATOM 1219 O O . GLY A 1 172 ? -71.188 -11.389 73.275 1.00 86.31 172 GLY A O 1
ATOM 1220 N N . ALA A 1 173 ? -71.533 -10.289 75.202 1.00 86.44 173 ALA A N 1
ATOM 1221 C CA . ALA A 1 173 ? -70.231 -10.561 75.811 1.00 86.44 173 ALA A CA 1
ATOM 1222 C C . ALA A 1 173 ? -70.235 -11.769 76.768 1.00 86.44 173 ALA A C 1
ATOM 1224 O O . ALA A 1 173 ? -69.214 -12.059 77.387 1.00 86.44 173 ALA A O 1
ATOM 1225 N N . ALA A 1 174 ? -71.375 -12.450 76.932 1.00 88.12 174 ALA A N 1
ATOM 1226 C CA . ALA A 1 174 ? -71.482 -13.649 77.763 1.00 88.12 174 ALA A CA 1
ATOM 1227 C C . ALA A 1 174 ? -71.094 -14.910 76.963 1.00 88.12 174 ALA A C 1
ATOM 1229 O O . ALA A 1 174 ? -71.499 -15.015 75.801 1.00 88.12 174 ALA A O 1
ATOM 1230 N N . PRO A 1 175 ? -70.409 -15.895 77.573 1.00 88.44 175 PRO A N 1
ATOM 1231 C CA . PRO A 1 175 ? -69.883 -15.895 78.944 1.00 88.44 175 PRO A CA 1
ATOM 1232 C C . PRO A 1 175 ? -68.616 -15.030 79.102 1.00 88.44 175 PRO A C 1
ATOM 1234 O O . PRO A 1 175 ? -67.791 -14.946 78.195 1.00 88.44 175 PRO A O 1
ATOM 1237 N N . LEU A 1 176 ? -68.447 -14.398 80.270 1.00 89.25 176 LEU A N 1
ATOM 1238 C CA . LEU A 1 176 ? -67.270 -13.578 80.588 1.00 89.25 176 LEU A CA 1
ATOM 1239 C C . LEU A 1 176 ? -66.224 -14.391 81.349 1.00 89.25 176 LEU A C 1
ATOM 1241 O O . LEU A 1 176 ? -66.450 -14.788 82.488 1.00 89.25 176 LEU A O 1
ATOM 1245 N N . TYR A 1 177 ? -65.040 -14.558 80.767 1.00 92.00 177 TYR A N 1
ATOM 1246 C CA . TYR A 1 177 ? -63.946 -15.291 81.404 1.00 92.00 177 TYR A CA 1
ATOM 1247 C C . TYR A 1 177 ? -63.105 -14.402 82.321 1.00 92.00 177 TYR A C 1
ATOM 1249 O O . TYR A 1 177 ? -62.859 -13.232 82.011 1.00 92.00 177 TYR A O 1
ATOM 1257 N N . SER A 1 178 ? -62.602 -14.970 83.417 1.00 87.94 178 SER A N 1
ATOM 1258 C CA . SER A 1 178 ? -61.656 -14.294 84.308 1.00 87.94 178 SER A CA 1
ATOM 1259 C C . SER A 1 178 ? -60.466 -13.702 83.533 1.00 87.94 178 SER A C 1
ATOM 1261 O O . SER A 1 178 ? -59.906 -14.322 82.631 1.00 87.94 178 SER A O 1
ATOM 1263 N N . GLY A 1 179 ? -60.123 -12.446 83.835 1.00 83.75 179 GLY A N 1
ATOM 1264 C CA . GLY A 1 179 ? -59.107 -11.678 83.100 1.00 83.75 179 GLY A CA 1
ATOM 1265 C C . GLY A 1 179 ? -59.621 -10.951 81.850 1.00 83.75 179 GLY A C 1
ATOM 1266 O O . GLY A 1 179 ? -58.932 -10.062 81.352 1.00 83.75 179 GLY A O 1
ATOM 1267 N N . SER A 1 180 ? -60.836 -11.250 81.379 1.00 86.44 180 SER A N 1
ATOM 1268 C CA . SER A 1 180 ? -61.468 -10.481 80.302 1.00 86.44 180 SER A CA 1
ATOM 1269 C C . SER A 1 180 ? -61.924 -9.107 80.807 1.00 86.44 180 SER A C 1
ATOM 1271 O O . SER A 1 180 ? -62.357 -8.982 81.960 1.00 86.44 180 SER A O 1
ATOM 1273 N N . PRO A 1 181 ? -61.895 -8.062 79.965 1.00 84.81 181 PRO A N 1
ATOM 1274 C CA . PRO A 1 181 ? -62.441 -6.768 80.344 1.00 84.81 181 PRO A CA 1
ATOM 1275 C C . PRO A 1 181 ? -63.929 -6.864 80.704 1.00 84.81 181 PRO A C 1
ATOM 1277 O O . PRO A 1 181 ? -64.718 -7.452 79.969 1.00 84.81 181 PRO A O 1
ATOM 1280 N N . GLY A 1 182 ? -64.321 -6.286 81.840 1.00 86.00 182 GLY A N 1
ATOM 1281 C CA . GLY A 1 182 ? -65.693 -6.391 82.351 1.00 86.00 182 GLY A CA 1
ATOM 1282 C C . GLY A 1 182 ? -65.978 -7.600 83.225 1.00 86.00 182 GLY A C 1
ATOM 1283 O O . GLY A 1 182 ? -67.042 -7.633 83.843 1.00 86.00 182 GLY A O 1
ATOM 1284 N N . TYR A 1 183 ? -65.040 -8.541 83.372 1.00 90.00 183 TYR A N 1
ATOM 1285 C CA . TYR A 1 183 ? -65.170 -9.576 84.389 1.00 90.00 183 TYR A CA 1
ATOM 1286 C C . TYR A 1 183 ? -65.115 -8.965 85.796 1.00 90.00 183 TYR A C 1
ATOM 1288 O O . TYR A 1 183 ? -64.218 -8.193 86.142 1.00 90.00 183 TYR A O 1
ATOM 1296 N N . SER A 1 184 ? -66.061 -9.361 86.641 1.00 88.25 184 SER A N 1
ATOM 1297 C CA . SER A 1 184 ? -66.052 -9.067 88.068 1.00 88.25 184 SER A CA 1
ATOM 1298 C C . SER A 1 184 ? -66.503 -10.303 88.824 1.00 88.25 184 SER A C 1
ATOM 1300 O O . SER A 1 184 ? -67.475 -10.946 88.435 1.00 88.25 184 SER A O 1
ATOM 1302 N N . ARG A 1 185 ? -65.874 -10.580 89.971 1.00 87.88 185 ARG A N 1
ATOM 1303 C CA . ARG A 1 185 ? -66.270 -11.679 90.867 1.00 87.88 185 ARG A CA 1
ATOM 1304 C C . ARG A 1 185 ? -67.727 -11.581 91.345 1.00 87.88 185 ARG A C 1
ATOM 1306 O O . ARG A 1 185 ? -68.259 -12.555 91.844 1.00 87.88 185 ARG A O 1
ATOM 1313 N N . LYS A 1 186 ? -68.371 -10.416 91.207 1.00 88.38 186 LYS A N 1
ATOM 1314 C CA . LYS A 1 186 ? -69.800 -10.226 91.510 1.00 88.38 186 LYS A CA 1
ATOM 1315 C C . LYS A 1 186 ? -70.739 -10.795 90.438 1.00 88.38 186 LYS A C 1
ATOM 1317 O O . LYS A 1 186 ? -71.907 -11.015 90.736 1.00 88.38 186 LYS A O 1
ATOM 1322 N N . LEU A 1 187 ? -70.256 -10.959 89.204 1.00 91.12 187 LEU A N 1
ATOM 1323 C CA . LEU A 1 187 ? -71.019 -11.492 88.068 1.00 91.12 187 LEU A CA 1
ATOM 1324 C C . LEU A 1 187 ? -70.899 -13.019 87.966 1.00 91.12 187 LEU A C 1
ATOM 1326 O O . LEU A 1 187 ? -71.817 -13.681 87.494 1.00 91.12 187 LEU A O 1
ATOM 1330 N N . ASP A 1 188 ? -69.776 -13.556 88.431 1.00 92.19 188 ASP A N 1
ATOM 1331 C CA . ASP A 1 188 ? -69.539 -14.980 88.637 1.00 92.19 188 ASP A CA 1
ATOM 1332 C C . ASP A 1 188 ? -70.145 -15.377 89.995 1.00 92.19 188 ASP A C 1
ATOM 1334 O O . ASP A 1 188 ? -69.646 -14.965 91.044 1.00 92.19 188 ASP A O 1
ATOM 1338 N N . ARG A 1 189 ? -71.267 -16.104 89.997 1.00 87.88 189 ARG A N 1
ATOM 1339 C CA . ARG A 1 189 ? -72.004 -16.413 91.234 1.00 87.88 189 ARG A CA 1
ATOM 1340 C C . ARG A 1 189 ? -71.369 -17.562 92.014 1.00 87.88 189 ARG A C 1
ATOM 1342 O O . ARG A 1 189 ? -71.454 -17.573 93.241 1.00 87.88 189 ARG A O 1
ATOM 1349 N N . ASP A 1 190 ? -70.758 -18.514 91.332 1.00 89.56 190 ASP A N 1
ATOM 1350 C CA . ASP A 1 190 ? -70.260 -19.773 91.881 1.00 89.56 190 ASP A CA 1
ATOM 1351 C C . ASP A 1 190 ? -68.733 -19.785 92.040 1.00 89.56 190 ASP A C 1
ATOM 1353 O O . ASP A 1 190 ? -68.228 -20.328 93.021 1.00 89.56 190 ASP A O 1
ATOM 1357 N N . GLY A 1 191 ? -67.995 -19.027 91.237 1.00 89.56 191 GLY A N 1
ATOM 1358 C CA . GLY A 1 191 ? -66.565 -18.777 91.425 1.00 89.56 191 GLY A CA 1
ATOM 1359 C C . GLY A 1 191 ? -65.622 -19.572 90.576 1.00 89.56 191 GLY A C 1
ATOM 1360 O O . GLY A 1 191 ? -64.451 -19.669 90.947 1.00 89.56 191 GLY A O 1
ATOM 1361 N N . ASP A 1 192 ? -66.118 -20.164 89.508 1.00 91.25 192 ASP A N 1
ATOM 1362 C CA . ASP A 1 192 ? -65.339 -21.026 88.639 1.00 91.25 192 ASP A CA 1
ATOM 1363 C C . ASP A 1 192 ? -64.484 -20.235 87.626 1.00 91.25 192 ASP A C 1
ATOM 1365 O O . ASP A 1 192 ? -63.635 -20.809 86.941 1.00 91.25 192 ASP A O 1
ATOM 1369 N N . GLY A 1 193 ? -64.641 -18.905 87.584 1.00 91.75 193 GLY A N 1
ATOM 1370 C CA . GLY A 1 193 ? -63.943 -18.024 86.655 1.00 91.75 193 GLY A CA 1
ATOM 1371 C C . GLY A 1 193 ? -64.696 -17.763 85.350 1.00 91.75 193 GLY A C 1
ATOM 1372 O O . GLY A 1 193 ? -64.107 -17.157 84.447 1.00 91.75 193 GLY A O 1
ATOM 1373 N N . VAL A 1 194 ? -65.966 -18.168 85.248 1.00 92.44 194 VAL A N 1
ATOM 1374 C CA . VAL A 1 194 ? -66.862 -17.931 84.112 1.00 92.44 194 VAL A CA 1
ATOM 1375 C C . VAL A 1 194 ? -68.123 -17.206 84.596 1.00 92.44 194 VAL A C 1
ATOM 1377 O O . VAL A 1 194 ? -69.046 -17.770 85.162 1.00 92.44 194 VAL A O 1
ATOM 1380 N N . ALA A 1 195 ? -68.197 -15.901 84.349 1.00 91.19 195 ALA A N 1
ATOM 1381 C CA . ALA A 1 195 ? -69.367 -15.111 84.706 1.00 91.19 195 ALA A CA 1
ATOM 1382 C C . ALA A 1 195 ? -70.484 -15.219 83.655 1.00 91.19 195 ALA A C 1
ATOM 1384 O O . ALA A 1 195 ? -70.239 -15.177 82.445 1.00 91.19 195 ALA A O 1
ATOM 1385 N N . CYS A 1 196 ? -71.730 -15.198 84.139 1.00 91.06 196 CYS A N 1
ATOM 1386 C CA . CYS A 1 196 ? -72.946 -15.046 83.333 1.00 91.06 196 CYS A CA 1
ATOM 1387 C C . CYS A 1 196 ? -73.267 -16.185 82.352 1.00 91.06 196 CYS A C 1
ATOM 1389 O O . CYS A 1 196 ? -73.872 -15.924 81.304 1.00 91.06 196 CYS A O 1
ATOM 1391 N N . GLU A 1 197 ? -72.919 -17.417 82.730 1.00 84.69 197 GLU A N 1
ATOM 1392 C CA . GLU A 1 197 ? -73.505 -18.655 82.187 1.00 84.69 197 GLU A CA 1
ATOM 1393 C C . GLU A 1 197 ? -75.046 -18.680 82.217 1.00 84.69 197 GLU A C 1
ATOM 1395 O O . GLU A 1 197 ? -75.676 -17.924 83.005 1.00 84.69 197 GLU A O 1
#